Protein AF-A0A8H4PDY4-F1 (afdb_monomer)

Structure (mmCIF, N/CA/C/O backbone):
data_AF-A0A8H4PDY4-F1
#
_entry.id   AF-A0A8H4PDY4-F1
#
loop_
_atom_site.group_PDB
_atom_site.id
_atom_site.type_symbol
_atom_site.label_atom_id
_atom_site.label_alt_id
_atom_site.label_comp_id
_atom_site.label_asym_id
_atom_site.label_entity_id
_atom_site.label_seq_id
_atom_site.pdbx_PDB_ins_code
_atom_site.Cartn_x
_atom_site.Cartn_y
_atom_site.Cartn_z
_atom_site.occupancy
_atom_site.B_iso_or_equiv
_atom_site.auth_seq_id
_atom_site.auth_comp_id
_atom_site.auth_asym_id
_atom_site.auth_atom_id
_atom_site.pdbx_PDB_model_num
ATOM 1 N N . MET A 1 1 ? -25.194 -2.351 -29.163 1.00 36.03 1 MET A N 1
ATOM 2 C CA . MET A 1 1 ? -25.425 -1.606 -27.909 1.00 36.03 1 MET A CA 1
ATOM 3 C C . MET A 1 1 ? -24.110 -0.935 -27.557 1.00 36.03 1 MET A C 1
ATOM 5 O O . MET A 1 1 ? -23.109 -1.624 -27.700 1.00 36.03 1 MET A O 1
ATOM 9 N N . PRO A 1 2 ? -24.053 0.365 -27.232 1.00 32.69 2 PRO A N 1
ATOM 10 C CA . PRO A 1 2 ? -22.796 0.975 -26.825 1.00 32.69 2 PRO A CA 1
ATOM 11 C C . PRO A 1 2 ? -22.553 0.692 -25.337 1.00 32.69 2 PRO A C 1
ATOM 13 O O . PRO A 1 2 ? -23.446 0.902 -24.518 1.00 32.69 2 PRO A O 1
ATOM 16 N N . GLU A 1 3 ? -21.370 0.170 -25.021 1.00 33.41 3 GLU A N 1
ATOM 17 C CA . GLU A 1 3 ? -20.866 -0.012 -23.659 1.00 33.41 3 GLU A CA 1
ATOM 18 C C . GLU A 1 3 ? -20.494 1.356 -23.083 1.00 33.41 3 GLU A C 1
ATOM 20 O O . GLU A 1 3 ? -19.709 2.105 -23.667 1.00 33.41 3 GLU A O 1
ATOM 25 N N . THR A 1 4 ? -21.104 1.714 -21.958 1.00 33.03 4 THR A N 1
ATOM 26 C CA . THR A 1 4 ? -20.792 2.949 -21.241 1.00 33.03 4 THR A CA 1
ATOM 27 C C . THR A 1 4 ? -19.514 2.723 -20.436 1.00 33.03 4 THR A C 1
ATOM 29 O O . THR A 1 4 ? -19.532 2.077 -19.392 1.00 33.03 4 THR A O 1
ATOM 32 N N . GLU A 1 5 ? -18.392 3.225 -20.942 1.00 28.91 5 GLU A N 1
ATOM 33 C CA . GLU A 1 5 ? -17.096 3.203 -20.264 1.00 28.91 5 GLU A CA 1
ATOM 34 C C . GLU A 1 5 ? -17.115 4.241 -19.124 1.00 28.91 5 GLU A C 1
ATOM 36 O O . GLU A 1 5 ? -17.124 5.454 -19.355 1.00 28.91 5 GLU A O 1
ATOM 41 N N . TYR A 1 6 ? -17.192 3.783 -17.871 1.00 30.61 6 TYR A N 1
ATOM 42 C CA . TYR A 1 6 ? -17.142 4.663 -16.701 1.00 30.61 6 TYR A CA 1
ATOM 43 C C . TYR A 1 6 ? -15.701 5.131 -16.478 1.00 30.61 6 TYR A C 1
ATOM 45 O O . TYR A 1 6 ? -14.884 4.466 -15.850 1.00 30.61 6 TYR A O 1
ATOM 53 N N . ARG A 1 7 ? -15.385 6.304 -17.023 1.00 31.92 7 ARG A N 1
ATOM 54 C CA . ARG A 1 7 ? -14.110 6.993 -16.828 1.00 31.92 7 ARG A CA 1
ATOM 55 C C . ARG A 1 7 ? -14.104 7.674 -15.459 1.00 31.92 7 ARG A C 1
ATOM 57 O O . ARG A 1 7 ? -14.774 8.688 -15.278 1.00 31.92 7 ARG A O 1
ATOM 64 N N . ILE A 1 8 ? -13.335 7.151 -14.506 1.00 37.66 8 ILE A N 1
ATOM 65 C CA . ILE A 1 8 ? -13.079 7.852 -13.242 1.00 37.66 8 ILE A CA 1
ATOM 66 C C . ILE A 1 8 ? -12.095 8.988 -13.537 1.00 37.66 8 ILE A C 1
ATOM 68 O O . ILE A 1 8 ? -10.914 8.765 -13.795 1.00 37.66 8 ILE A O 1
ATOM 72 N N . ILE A 1 9 ? -12.605 10.217 -13.554 1.00 32.59 9 ILE A N 1
ATOM 73 C CA . ILE A 1 9 ? -11.800 11.434 -13.612 1.00 32.59 9 ILE A CA 1
ATOM 74 C C . ILE A 1 9 ? -11.631 11.910 -12.169 1.00 32.59 9 ILE A C 1
ATOM 76 O O . ILE A 1 9 ? -12.592 12.357 -11.549 1.00 32.59 9 ILE A O 1
ATOM 80 N N . PHE A 1 10 ? -10.414 11.826 -11.634 1.00 37.16 10 PHE A N 1
ATOM 81 C CA . PHE A 1 10 ? -10.055 12.516 -10.395 1.00 37.16 10 PHE A CA 1
ATOM 82 C C . PHE A 1 10 ? -9.798 13.995 -10.708 1.00 37.16 10 PHE A C 1
ATOM 84 O O . PHE A 1 10 ? -8.659 14.451 -10.764 1.00 37.16 10 PHE A O 1
ATOM 91 N N . GLU A 1 11 ? -10.870 14.740 -10.966 1.00 26.64 11 GLU A N 1
ATOM 92 C CA . GLU A 1 11 ? -10.843 16.201 -10.992 1.00 26.64 11 GLU A CA 1
ATOM 93 C C . GLU A 1 11 ? -11.319 16.713 -9.632 1.00 26.64 11 GLU A C 1
ATOM 95 O O . GLU A 1 11 ? -12.433 16.432 -9.191 1.00 26.64 11 GLU A O 1
ATOM 100 N N . TYR A 1 12 ? -10.443 17.445 -8.942 1.00 33.62 12 TYR A N 1
ATOM 101 C CA . TYR A 1 12 ? -10.798 18.117 -7.698 1.00 33.62 12 TYR A CA 1
ATOM 102 C C . TYR A 1 12 ? -11.763 19.277 -7.978 1.00 33.62 12 TYR A C 1
ATOM 104 O O . TYR A 1 12 ? -11.526 20.046 -8.915 1.00 33.62 12 TYR A O 1
ATOM 112 N N . PRO A 1 13 ? -12.773 19.514 -7.120 1.00 30.06 13 PRO A N 1
ATOM 113 C CA . PRO A 1 13 ? -13.374 20.833 -7.037 1.00 30.06 13 PRO A CA 1
ATOM 114 C C . PRO A 1 13 ? -12.286 21.818 -6.598 1.00 30.06 13 PRO A C 1
ATOM 116 O O . PRO A 1 13 ? -11.613 21.609 -5.587 1.00 30.06 13 PRO A O 1
ATOM 119 N N . HIS A 1 14 ? -12.088 22.886 -7.371 1.00 31.03 14 HIS A N 1
ATOM 120 C CA . HIS A 1 14 ? -11.229 23.989 -6.964 1.00 31.03 14 HIS A CA 1
ATOM 121 C C . HIS A 1 14 ? -11.696 24.476 -5.590 1.00 31.03 14 HIS A C 1
ATOM 123 O O . HIS A 1 14 ? -12.814 24.976 -5.459 1.00 31.03 14 HIS A O 1
ATOM 129 N N . LEU A 1 15 ? -10.856 24.306 -4.565 1.00 36.16 15 LEU A N 1
ATOM 130 C CA . LEU A 1 15 ? -11.078 24.911 -3.259 1.00 36.16 15 LEU A CA 1
ATOM 131 C C . LEU A 1 15 ? -11.064 26.426 -3.468 1.00 36.16 15 LEU A C 1
ATOM 133 O O . LEU A 1 15 ? -10.013 27.053 -3.601 1.00 36.16 15 LEU A O 1
ATOM 137 N N . GLY A 1 16 ? -12.256 27.007 -3.587 1.00 29.97 16 GLY A N 1
ATOM 138 C CA . GLY A 1 16 ? -12.428 28.446 -3.576 1.00 29.97 16 GLY A CA 1
ATOM 139 C C . GLY A 1 16 ? -11.833 28.999 -2.286 1.00 29.97 16 GLY A C 1
ATOM 140 O O . GLY A 1 16 ? -11.994 28.414 -1.217 1.00 29.97 16 GLY A O 1
ATOM 141 N N . ARG A 1 17 ? -11.164 30.146 -2.396 1.00 33.84 17 ARG A N 1
ATOM 142 C CA . ARG A 1 17 ? -10.499 30.918 -1.328 1.00 33.84 17 ARG A CA 1
ATOM 143 C C . ARG A 1 17 ? -11.420 31.398 -0.181 1.00 33.84 17 ARG A C 1
ATOM 145 O O . ARG A 1 17 ? -11.089 32.365 0.490 1.00 33.84 17 ARG A O 1
ATOM 152 N N . GLY A 1 18 ? -12.585 30.782 0.020 1.00 34.28 18 GLY A N 1
ATOM 153 C CA . GLY A 1 18 ? -13.658 31.271 0.887 1.00 34.28 18 GLY A CA 1
ATOM 154 C C . GLY A 1 18 ? -14.192 30.277 1.915 1.00 34.28 18 GLY A C 1
ATOM 155 O O . GLY A 1 18 ? -15.228 30.560 2.499 1.00 34.28 18 GLY A O 1
ATOM 156 N N . VAL A 1 19 ? -13.533 29.140 2.162 1.00 33.41 19 VAL A N 1
ATOM 157 C CA . VAL A 1 19 ? -13.896 28.260 3.291 1.00 33.41 19 VAL A CA 1
ATOM 158 C C . VAL A 1 19 ? -12.934 28.515 4.450 1.00 33.41 19 VAL A C 1
ATOM 160 O O . VAL A 1 19 ? -12.172 27.649 4.866 1.00 33.41 19 VAL A O 1
ATOM 163 N N . VAL A 1 20 ? -12.944 29.758 4.932 1.00 31.80 20 VAL A N 1
ATOM 164 C CA . VAL A 1 20 ? -12.546 30.049 6.308 1.00 31.80 20 VAL A CA 1
ATOM 165 C C . VAL A 1 20 ? -13.750 29.673 7.160 1.00 31.80 20 VAL A C 1
ATOM 167 O O . VAL A 1 20 ? -14.869 30.100 6.888 1.00 31.80 20 VAL A O 1
ATOM 170 N N . SER A 1 21 ? -13.514 28.796 8.128 1.00 33.97 21 SER A N 1
ATOM 171 C CA . SER A 1 21 ? -14.487 28.353 9.117 1.00 33.97 21 SER A CA 1
ATOM 172 C C . SER A 1 21 ? -15.124 29.558 9.814 1.00 33.97 21 SER A C 1
ATOM 174 O O . SER A 1 21 ? -14.461 30.220 10.609 1.00 33.97 21 SER A O 1
ATOM 176 N N . ASP A 1 22 ? -16.406 29.822 9.561 1.00 32.72 22 ASP A N 1
ATOM 177 C CA . ASP A 1 22 ? -17.200 30.665 10.452 1.00 32.72 22 ASP A CA 1
ATOM 178 C C . ASP A 1 22 ? -17.314 29.940 11.799 1.00 32.72 22 ASP A C 1
ATOM 180 O O . ASP A 1 22 ? -17.884 28.850 11.903 1.00 32.72 22 ASP A O 1
ATOM 184 N N . SER A 1 23 ? -16.715 30.530 12.832 1.00 34.81 23 SER A N 1
ATOM 185 C CA . SER A 1 23 ? -16.843 30.089 14.219 1.00 34.81 23 SER A CA 1
ATOM 186 C C . SER A 1 23 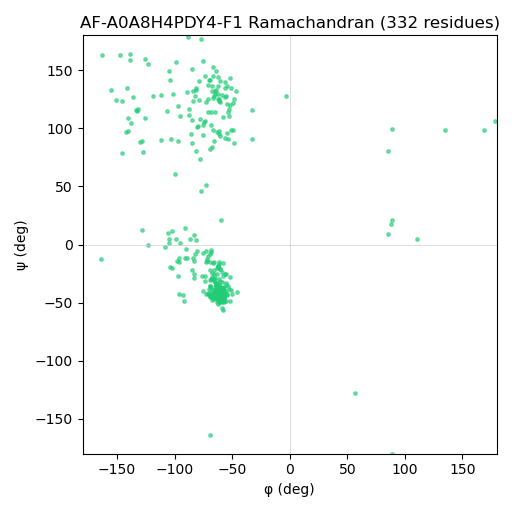? -18.321 29.951 14.618 1.00 34.81 23 SER A C 1
ATOM 188 O O . SER A 1 23 ? -19.151 30.769 14.207 1.00 34.81 23 SER A O 1
ATOM 190 N N . PRO A 1 24 ? -18.687 28.955 15.444 1.00 30.80 24 PRO A N 1
ATOM 191 C CA . PRO A 1 24 ? -20.072 28.762 15.858 1.00 30.80 24 PRO A CA 1
ATOM 192 C C . PRO A 1 24 ? -20.598 29.976 16.654 1.00 30.80 24 PRO A C 1
ATOM 194 O O . PRO A 1 24 ? -19.849 30.588 17.420 1.00 30.80 24 PRO A O 1
ATOM 197 N N . PRO A 1 25 ? -21.884 30.348 16.495 1.00 33.06 25 PRO A N 1
ATOM 198 C CA . PRO A 1 25 ? -22.440 31.560 17.085 1.00 33.06 25 PRO A CA 1
ATOM 199 C C . PRO A 1 25 ? -22.454 31.503 18.617 1.00 33.06 25 PRO A C 1
ATOM 201 O O . PRO A 1 25 ? -22.915 30.537 19.225 1.00 33.06 25 PRO A O 1
ATOM 204 N N . GLY A 1 26 ? -21.966 32.589 19.222 1.00 30.00 26 GLY A N 1
ATOM 205 C CA . GLY A 1 26 ? -21.845 32.772 20.662 1.00 30.00 26 GLY A CA 1
ATOM 206 C C . GLY A 1 26 ? -23.159 32.582 21.416 1.00 30.00 26 GLY A C 1
ATOM 207 O O . GLY A 1 26 ? -24.175 33.225 21.137 1.00 30.00 26 GLY A O 1
ATOM 208 N N . VAL A 1 27 ? -23.102 31.728 22.436 1.00 31.08 27 VAL A N 1
ATOM 209 C CA . VAL A 1 27 ? -24.124 31.621 23.474 1.00 31.08 27 VAL A CA 1
ATOM 210 C C . VAL A 1 27 ? -24.084 32.906 24.298 1.00 31.08 27 VAL A C 1
ATOM 212 O O . VAL A 1 27 ? -23.200 33.116 25.126 1.00 31.08 27 VAL A O 1
ATOM 215 N N . LYS A 1 28 ? -25.049 33.794 24.050 1.00 31.97 28 LYS A N 1
ATOM 216 C CA . LYS A 1 28 ? -25.361 34.911 24.943 1.00 31.97 28 LYS A CA 1
ATOM 217 C C . LYS A 1 28 ? -25.959 34.351 26.232 1.00 31.97 28 LYS A C 1
ATOM 219 O O . LYS A 1 28 ? -27.064 33.812 26.215 1.00 31.97 28 LYS A O 1
ATOM 224 N N . ALA A 1 29 ? -25.247 34.516 27.341 1.00 32.53 29 ALA A N 1
ATOM 225 C CA . ALA A 1 29 ? -25.829 34.420 28.672 1.00 32.53 29 ALA A CA 1
ATOM 226 C C . ALA A 1 29 ? -26.796 35.606 28.891 1.00 32.53 29 ALA A C 1
ATOM 228 O O . ALA A 1 29 ? -26.418 36.745 28.599 1.00 32.53 29 ALA A O 1
ATOM 229 N N . PRO A 1 30 ? -28.025 35.388 29.389 1.00 32.97 30 PRO A N 1
ATOM 230 C CA . PRO A 1 30 ? -28.861 36.465 29.888 1.00 32.97 30 PRO A CA 1
ATOM 231 C C . PRO A 1 30 ? -28.482 36.770 31.339 1.00 32.97 30 PRO A C 1
ATOM 233 O O . PRO A 1 30 ? -28.515 35.892 32.200 1.00 32.97 30 PRO A O 1
ATOM 236 N N . GLY A 1 31 ? -28.119 38.024 31.593 1.00 29.95 31 GLY A N 1
ATOM 237 C CA . GLY A 1 31 ? -28.091 38.576 32.939 1.00 29.95 31 GLY A CA 1
ATOM 238 C C . GLY A 1 31 ? -29.496 38.960 33.402 1.00 29.95 31 GLY A C 1
ATOM 239 O O . GLY A 1 31 ? -30.267 39.509 32.623 1.00 29.95 31 GLY A O 1
ATOM 240 N N . ASP A 1 32 ? -29.778 38.689 34.673 1.00 31.70 32 ASP A N 1
ATOM 241 C CA . ASP A 1 32 ? -30.632 39.482 35.561 1.00 31.70 32 ASP A CA 1
ATOM 242 C C . ASP A 1 32 ? -30.182 39.184 37.010 1.00 31.70 32 ASP A C 1
ATOM 244 O O . ASP A 1 32 ? -29.896 38.035 37.341 1.00 31.70 32 ASP A O 1
ATOM 248 N N . GLY A 1 33 ? -29.996 40.236 37.824 1.00 29.06 33 GLY A N 1
ATOM 249 C CA . GLY A 1 33 ? -29.281 40.243 39.124 1.00 29.06 33 GLY A CA 1
ATOM 250 C C . GLY A 1 33 ? -29.959 39.490 40.297 1.00 29.06 33 GLY A C 1
ATOM 251 O O . GLY A 1 33 ? -30.870 38.705 40.046 1.00 29.06 33 GLY A O 1
ATOM 252 N N . PRO A 1 34 ? -29.573 39.704 41.588 1.00 38.09 34 PRO A N 1
ATOM 253 C CA . PRO A 1 34 ? -29.280 41.018 42.182 1.00 38.09 34 PRO A CA 1
ATOM 254 C C . PRO A 1 34 ? -28.051 41.134 43.129 1.00 38.09 34 PRO A C 1
ATOM 256 O O . PRO A 1 34 ? -27.570 40.182 43.732 1.00 38.09 34 PRO A O 1
ATOM 259 N N . THR A 1 35 ? -27.614 42.392 43.252 1.00 35.53 35 THR A N 1
ATOM 260 C CA . THR A 1 35 ? -26.877 43.105 44.322 1.00 35.53 35 THR A CA 1
ATOM 261 C C . THR A 1 35 ? -26.539 42.395 45.642 1.00 35.53 35 THR A C 1
ATOM 263 O O . THR A 1 35 ? -27.453 42.072 46.393 1.00 35.53 35 THR A O 1
ATOM 266 N N . PHE A 1 36 ? -25.254 42.428 46.026 1.00 33.75 36 PHE A N 1
ATOM 267 C CA . PHE A 1 36 ? -24.794 42.747 47.390 1.00 33.75 36 PHE A CA 1
ATOM 268 C C . PHE A 1 36 ? -23.512 43.600 47.316 1.00 33.75 36 PHE A C 1
ATOM 270 O O . PHE A 1 36 ? -22.655 43.359 46.470 1.00 33.75 36 PHE A O 1
ATOM 277 N N . GLY A 1 37 ? -23.466 44.670 48.119 1.00 32.31 37 GLY A N 1
ATOM 278 C CA . GLY A 1 37 ? -22.465 45.743 48.060 1.00 32.31 37 GLY A CA 1
ATOM 279 C C . GLY A 1 37 ? -21.100 45.391 48.668 1.00 32.31 37 GLY A C 1
ATOM 280 O O . GLY A 1 37 ? -20.934 44.301 49.210 1.00 32.31 37 GLY A O 1
ATOM 281 N N . PRO A 1 38 ? -20.119 46.308 48.579 1.00 34.41 38 PRO A N 1
ATOM 282 C CA . PRO A 1 38 ? -18.796 46.104 49.148 1.00 34.41 38 PRO A CA 1
ATOM 283 C C . PRO A 1 38 ? -18.799 46.477 50.636 1.00 34.41 38 PRO A C 1
ATOM 285 O O . PRO A 1 38 ? -19.265 47.561 50.988 1.00 34.41 38 PRO A O 1
ATOM 288 N N . ASP A 1 39 ? -18.246 45.608 51.482 1.00 33.22 39 ASP A N 1
ATOM 289 C CA . ASP A 1 39 ? -17.779 45.989 52.817 1.00 33.22 39 ASP A CA 1
ATOM 290 C C . ASP A 1 39 ? -16.264 45.716 52.902 1.00 33.22 39 ASP A C 1
ATOM 292 O O . ASP A 1 39 ? -15.831 44.626 52.505 1.00 33.22 39 ASP A O 1
ATOM 296 N N . PRO A 1 40 ? -15.444 46.700 53.312 1.00 46.72 40 PRO A N 1
ATOM 297 C CA . PRO A 1 40 ? -13.992 46.635 53.302 1.00 46.72 40 PRO A CA 1
ATOM 298 C C . PRO A 1 40 ? -13.459 46.336 54.704 1.00 46.72 40 PRO A C 1
ATOM 300 O O . PRO A 1 40 ? -13.796 47.060 55.624 1.00 46.72 40 PRO A O 1
ATOM 303 N N . GLU A 1 41 ? -12.579 45.349 54.874 1.00 35.06 41 GLU A N 1
ATOM 304 C CA . GLU A 1 41 ? -11.593 45.316 55.972 1.00 35.06 41 GLU A CA 1
ATOM 305 C C . GLU A 1 41 ? -10.762 44.027 55.908 1.00 35.06 41 GLU A C 1
ATOM 307 O O . GLU A 1 41 ? -11.262 42.949 56.215 1.00 35.06 41 GLU A O 1
ATOM 312 N N . ALA A 1 42 ? -9.497 44.152 55.488 1.00 34.25 42 ALA A N 1
ATOM 313 C CA . ALA A 1 42 ? -8.324 43.450 56.033 1.00 34.25 42 ALA A CA 1
ATOM 314 C C . ALA A 1 42 ? -7.108 43.657 55.105 1.00 34.25 42 ALA A C 1
ATOM 316 O O . ALA A 1 42 ? -6.942 42.981 54.094 1.00 34.25 42 ALA A O 1
ATOM 317 N N . GLN A 1 43 ? -6.245 44.606 55.464 1.00 33.69 43 GLN A N 1
ATOM 318 C CA . GLN A 1 43 ? -4.804 44.543 55.174 1.00 33.69 43 GLN A CA 1
ATOM 319 C C . GLN A 1 43 ? -4.110 43.794 56.335 1.00 33.69 43 GLN A C 1
ATOM 321 O O . GLN A 1 43 ? -4.733 43.642 57.388 1.00 33.69 43 GLN A O 1
ATOM 326 N N . PRO A 1 44 ? -2.786 43.563 56.308 1.00 46.72 44 PRO A N 1
ATOM 327 C CA . PRO A 1 44 ? -1.934 42.979 55.268 1.00 46.72 44 PRO A CA 1
ATOM 328 C C . PRO A 1 44 ? -1.131 41.787 55.846 1.00 46.72 44 PRO A C 1
ATOM 330 O O . PRO A 1 44 ? -0.898 41.725 57.050 1.00 46.72 44 PRO A O 1
ATOM 333 N N . TYR A 1 45 ? -0.622 40.887 55.006 1.00 39.50 45 TYR A N 1
ATOM 334 C CA . TYR A 1 45 ? 0.557 40.094 55.370 1.00 39.50 45 TYR A CA 1
ATOM 335 C C . TYR A 1 45 ? 1.489 40.018 54.167 1.00 39.50 45 TYR A C 1
ATOM 337 O O . TYR A 1 45 ? 1.212 39.321 53.195 1.00 39.50 45 TYR A O 1
ATOM 345 N N . ASP A 1 46 ? 2.567 40.793 54.264 1.00 39.78 46 ASP A N 1
ATOM 346 C CA . ASP A 1 46 ? 3.835 40.494 53.617 1.00 39.78 46 ASP A CA 1
ATOM 347 C C . ASP A 1 46 ? 4.395 39.231 54.287 1.00 39.78 46 ASP A C 1
ATOM 349 O O . ASP A 1 46 ? 4.535 39.207 55.512 1.00 39.78 46 ASP A O 1
ATOM 353 N N . ASP A 1 47 ? 4.725 38.202 53.510 1.00 39.50 47 ASP A N 1
ATOM 354 C CA . ASP A 1 47 ? 5.913 37.411 53.814 1.00 39.50 47 ASP A CA 1
ATOM 355 C C . ASP A 1 47 ? 6.494 36.813 52.533 1.00 39.50 47 ASP A C 1
ATOM 357 O O . ASP A 1 47 ? 5.819 36.130 51.758 1.00 39.50 47 ASP A O 1
ATOM 361 N N . ASP A 1 48 ? 7.767 37.136 52.337 1.00 42.28 48 ASP A N 1
ATOM 362 C CA . ASP A 1 48 ? 8.659 36.612 51.322 1.00 42.28 48 ASP A CA 1
ATOM 363 C C . ASP A 1 48 ? 8.807 35.095 51.506 1.00 42.28 48 ASP A C 1
ATOM 365 O O . ASP A 1 48 ? 9.312 34.595 52.515 1.00 42.28 48 ASP A O 1
ATOM 369 N N . SER A 1 49 ? 8.484 34.336 50.470 1.00 43.22 49 SER A N 1
ATOM 370 C CA . SER A 1 49 ? 9.213 33.104 50.193 1.00 43.22 49 SER A CA 1
ATOM 371 C C . SER A 1 49 ? 9.391 32.989 48.700 1.00 43.22 49 SER A C 1
ATOM 373 O O . SER A 1 49 ? 8.495 32.583 47.965 1.00 43.22 49 SER A O 1
ATOM 375 N N . GLY A 1 50 ? 10.585 33.403 48.280 1.00 46.06 50 GLY A N 1
ATOM 376 C CA . GLY A 1 50 ? 11.123 33.103 46.973 1.00 46.06 50 GLY A CA 1
ATOM 377 C C . GLY A 1 50 ? 11.059 31.603 46.728 1.00 46.06 50 GLY A C 1
ATOM 378 O O . GLY A 1 50 ? 11.662 30.802 47.443 1.00 46.06 50 GLY A O 1
ATOM 379 N N . THR A 1 51 ? 10.333 31.258 45.682 1.00 38.06 51 THR A N 1
ATOM 380 C CA . THR A 1 51 ? 10.440 29.979 45.007 1.00 38.06 51 THR A CA 1
ATOM 381 C C . THR A 1 51 ? 10.489 30.335 43.534 1.00 38.06 51 THR A C 1
ATOM 383 O O . THR A 1 51 ? 9.562 30.968 43.038 1.00 38.06 51 THR A O 1
ATOM 386 N N . ASP A 1 52 ? 11.625 30.032 42.901 1.00 44.69 52 ASP A N 1
ATOM 387 C CA . ASP A 1 52 ? 11.826 30.074 41.453 1.00 44.69 52 ASP A CA 1
ATOM 388 C C . ASP A 1 52 ? 10.679 2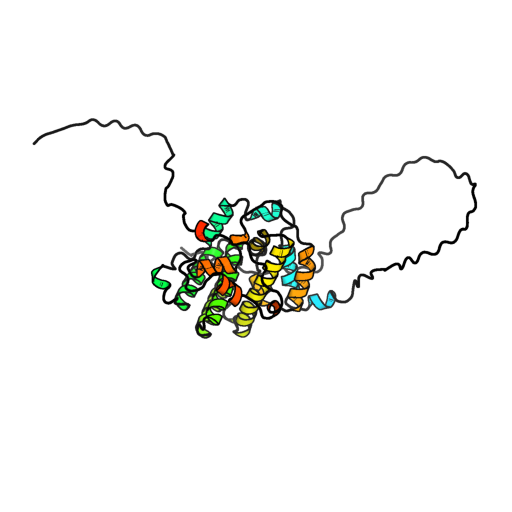9.320 40.773 1.00 44.69 52 ASP A C 1
ATOM 390 O O . ASP A 1 52 ? 10.686 28.090 40.694 1.00 44.69 52 ASP A O 1
ATOM 394 N N . GLU A 1 53 ? 9.687 30.057 40.294 1.00 39.78 53 GLU A N 1
ATOM 395 C CA . GLU A 1 53 ? 8.832 29.612 39.209 1.00 39.78 53 GLU A CA 1
ATOM 396 C C . GLU A 1 53 ? 9.428 30.247 37.954 1.00 39.78 53 GLU A C 1
ATOM 398 O O . GLU A 1 53 ? 9.129 31.384 37.595 1.00 39.78 53 GLU A O 1
ATOM 403 N N . GLU A 1 54 ? 10.367 29.532 37.325 1.00 37.84 54 GLU A N 1
ATOM 404 C CA . GLU A 1 54 ? 10.631 29.763 35.912 1.00 37.84 54 GLU A CA 1
ATOM 405 C C . GLU A 1 54 ? 9.342 29.402 35.170 1.00 37.84 54 GLU A C 1
ATOM 407 O O . GLU A 1 54 ? 9.053 28.231 34.906 1.00 37.84 54 GLU A O 1
ATOM 412 N N . ASP A 1 55 ? 8.547 30.433 34.891 1.00 37.06 55 ASP A N 1
ATOM 413 C CA . ASP A 1 55 ? 7.552 30.445 33.832 1.00 37.06 55 ASP A CA 1
ATOM 414 C C . ASP A 1 55 ? 8.268 30.056 32.533 1.00 37.06 55 ASP A C 1
ATOM 416 O O . ASP A 1 55 ? 8.811 30.889 31.805 1.00 37.06 55 ASP A O 1
ATOM 420 N N . TYR A 1 56 ? 8.288 28.759 32.230 1.00 37.06 56 TYR A N 1
ATOM 421 C CA . TYR A 1 56 ? 8.459 28.309 30.860 1.00 37.06 56 TYR A CA 1
ATOM 422 C C . TYR A 1 56 ? 7.180 28.698 30.121 1.00 37.06 56 TYR A C 1
ATOM 424 O O . TYR A 1 56 ? 6.269 27.886 29.942 1.00 37.06 56 TYR A O 1
ATOM 432 N N . GLU A 1 57 ? 7.114 29.957 29.688 1.00 36.28 57 GLU A N 1
ATOM 433 C CA . GLU A 1 57 ? 6.373 30.307 28.488 1.00 36.28 57 GLU A CA 1
ATOM 434 C C . GLU A 1 57 ? 6.930 29.405 27.383 1.00 36.28 57 GLU A C 1
ATOM 436 O O . GLU A 1 57 ? 7.990 29.643 26.805 1.00 36.28 57 GLU A O 1
ATOM 441 N N . ILE A 1 58 ? 6.248 28.284 27.139 1.00 38.22 58 ILE A N 1
ATOM 442 C CA . ILE A 1 58 ? 6.381 27.570 25.880 1.00 38.22 58 ILE A CA 1
ATOM 443 C C . ILE A 1 58 ? 5.796 28.541 24.862 1.00 38.22 58 ILE A C 1
ATOM 445 O O . ILE A 1 58 ? 4.589 28.537 24.610 1.00 38.22 58 ILE A O 1
ATOM 449 N N . GLU A 1 59 ? 6.653 29.404 24.320 1.00 34.69 59 GLU A N 1
ATOM 450 C CA . GLU A 1 59 ? 6.431 30.028 23.029 1.00 34.69 59 GLU A CA 1
ATOM 451 C C . GLU A 1 59 ? 6.239 28.868 22.047 1.00 34.69 59 GLU A C 1
ATOM 453 O O . GLU A 1 59 ? 7.174 28.245 21.544 1.00 34.69 59 GLU A O 1
ATOM 458 N N . LEU A 1 60 ? 4.978 28.480 21.860 1.00 42.28 60 LEU A N 1
ATOM 459 C CA . LEU A 1 60 ? 4.555 27.801 20.657 1.00 42.28 60 LEU A CA 1
ATOM 460 C C . LEU A 1 60 ? 4.843 28.805 19.550 1.00 42.28 60 LEU A C 1
ATOM 462 O O . LEU A 1 60 ? 4.020 29.693 19.323 1.00 42.28 60 LEU A O 1
ATOM 466 N N . ASP A 1 61 ? 6.017 28.665 18.927 1.00 37.81 61 ASP A N 1
ATOM 467 C CA . ASP A 1 61 ? 6.355 29.220 17.618 1.00 37.81 61 ASP A CA 1
ATOM 468 C C . ASP A 1 61 ? 5.202 28.872 16.672 1.00 37.81 61 ASP A C 1
ATOM 470 O O . ASP A 1 61 ? 5.129 27.806 16.053 1.00 37.81 61 ASP A O 1
ATOM 474 N N . SER A 1 62 ? 4.225 29.761 16.673 1.00 50.09 62 SER A N 1
ATOM 475 C CA . SER A 1 62 ? 3.067 29.782 15.819 1.00 50.09 62 SER A CA 1
ATOM 476 C C . SER A 1 62 ? 3.278 30.992 14.935 1.00 50.09 62 SER A C 1
ATOM 478 O O . SER A 1 62 ? 3.560 32.086 15.418 1.00 50.09 62 SER A O 1
ATOM 480 N N . ASP A 1 63 ? 3.152 30.729 13.640 1.00 47.75 63 ASP A N 1
ATOM 481 C CA . ASP A 1 63 ? 3.063 31.707 12.564 1.00 47.75 63 ASP A CA 1
ATOM 482 C C . ASP A 1 63 ? 4.404 32.229 12.017 1.00 47.75 63 ASP A C 1
ATOM 484 O O . ASP A 1 63 ? 4.823 33.339 12.314 1.00 47.75 63 ASP A O 1
ATOM 488 N N . ASP A 1 64 ? 5.027 31.427 11.135 1.00 43.59 64 ASP A N 1
ATOM 489 C CA . ASP A 1 64 ? 5.659 31.958 9.903 1.00 43.59 64 ASP A CA 1
ATOM 490 C C . ASP A 1 64 ? 5.987 30.886 8.823 1.00 43.59 64 ASP A C 1
ATOM 492 O O . ASP A 1 64 ? 6.209 31.234 7.663 1.00 43.59 64 ASP A O 1
ATOM 496 N N . ASP A 1 65 ? 5.928 29.577 9.124 1.00 49.00 65 ASP A N 1
ATOM 497 C CA . ASP A 1 65 ? 6.263 28.514 8.143 1.00 49.00 65 ASP A CA 1
ATOM 498 C C . ASP A 1 65 ? 5.065 27.895 7.384 1.00 49.00 65 ASP A C 1
ATOM 500 O O . ASP A 1 65 ? 5.256 27.214 6.371 1.00 49.00 65 ASP A O 1
ATOM 504 N N . GLU A 1 66 ? 3.814 28.089 7.825 1.00 50.28 66 GLU A N 1
ATOM 505 C CA . GLU A 1 66 ? 2.661 27.447 7.159 1.00 50.28 66 GLU A CA 1
ATOM 506 C C . GLU A 1 66 ? 2.393 28.009 5.751 1.00 50.28 66 GLU A C 1
ATOM 508 O O . GLU A 1 66 ? 1.953 27.270 4.863 1.00 50.28 66 GLU A O 1
ATOM 513 N N . ASP A 1 67 ? 2.723 29.281 5.504 1.00 48.84 67 ASP A N 1
ATOM 514 C CA . ASP A 1 67 ? 2.436 29.951 4.230 1.00 48.84 67 ASP A CA 1
ATOM 515 C C . ASP A 1 67 ? 3.365 29.473 3.088 1.00 48.84 67 ASP A C 1
ATOM 517 O O . ASP A 1 67 ? 2.946 29.423 1.925 1.00 48.84 67 ASP A O 1
ATOM 521 N N . ASP A 1 68 ? 4.588 29.010 3.396 1.00 57.50 68 ASP A N 1
ATOM 522 C CA . ASP A 1 68 ? 5.520 28.440 2.402 1.00 57.50 68 ASP A CA 1
ATOM 523 C C . ASP A 1 68 ? 5.242 26.950 2.117 1.00 57.50 68 ASP A C 1
ATOM 525 O O . ASP A 1 68 ? 5.404 26.472 0.988 1.00 57.50 68 ASP A O 1
ATOM 529 N N . LEU A 1 69 ? 4.695 26.210 3.092 1.00 56.84 69 LEU A N 1
ATOM 530 C CA . LEU A 1 69 ? 4.309 24.804 2.915 1.00 56.84 69 LEU A CA 1
ATOM 531 C C . LEU A 1 69 ? 3.178 24.623 1.893 1.00 56.84 69 LEU A C 1
ATOM 533 O O . LEU A 1 69 ? 3.143 23.613 1.186 1.00 56.84 69 LEU A O 1
ATOM 537 N N . THR A 1 70 ? 2.296 25.617 1.729 1.00 58.66 70 THR A N 1
ATOM 538 C CA . THR A 1 70 ? 1.224 25.588 0.715 1.00 58.66 70 THR A CA 1
ATOM 539 C C . THR A 1 70 ? 1.737 25.528 -0.729 1.00 58.66 70 THR A C 1
ATOM 541 O O . THR A 1 70 ? 0.995 25.122 -1.627 1.00 58.66 70 THR A O 1
ATOM 544 N N . ARG A 1 71 ? 3.006 25.890 -0.969 1.00 62.41 71 ARG A N 1
ATOM 545 C CA . ARG A 1 71 ? 3.636 25.884 -2.299 1.00 62.41 71 ARG A CA 1
ATOM 546 C C . ARG A 1 71 ? 4.300 24.558 -2.653 1.00 62.41 71 ARG A C 1
ATOM 548 O O . ARG A 1 71 ? 4.665 24.356 -3.814 1.00 62.41 71 ARG A O 1
ATOM 555 N N . VAL A 1 72 ? 4.460 23.650 -1.690 1.00 75.19 72 VAL A N 1
ATOM 556 C CA . VAL A 1 72 ? 5.166 22.387 -1.912 1.00 75.19 72 VAL A CA 1
ATOM 557 C C . VAL A 1 72 ? 4.183 21.307 -2.389 1.00 75.19 72 VAL A C 1
ATOM 559 O O . VAL A 1 72 ? 3.150 21.106 -1.749 1.00 75.19 72 VAL A O 1
ATOM 562 N N . PRO A 1 73 ? 4.479 20.555 -3.475 1.00 80.88 73 PRO A N 1
ATOM 563 C CA . PRO A 1 73 ? 3.509 19.646 -4.099 1.00 80.88 73 PRO A CA 1
ATOM 564 C C . PRO A 1 73 ? 2.904 18.579 -3.179 1.00 80.88 73 PRO A C 1
ATOM 566 O O . PRO A 1 73 ? 1.815 18.094 -3.455 1.00 80.88 73 PRO A O 1
ATOM 569 N N . TRP A 1 74 ? 3.591 18.190 -2.101 1.00 86.19 74 TRP A N 1
ATOM 570 C CA . TRP A 1 74 ? 3.135 17.134 -1.193 1.00 86.19 74 TRP A CA 1
ATOM 571 C C . TRP A 1 74 ? 2.142 17.613 -0.128 1.00 86.19 74 TRP A C 1
ATOM 573 O O . TRP A 1 74 ? 1.348 16.808 0.357 1.00 86.19 74 TRP A O 1
ATOM 583 N N . HIS A 1 75 ? 2.159 18.898 0.240 1.00 88.00 75 HIS A N 1
ATOM 584 C CA . HIS A 1 75 ? 1.430 19.406 1.407 1.00 88.00 75 HIS A CA 1
ATOM 585 C C . HIS A 1 75 ? -0.098 19.259 1.292 1.00 88.00 75 HIS A C 1
ATOM 587 O O . HIS A 1 75 ? -0.704 18.711 2.218 1.00 88.00 75 HIS A O 1
ATOM 593 N N . PRO A 1 76 ? -0.745 19.603 0.155 1.00 87.81 76 P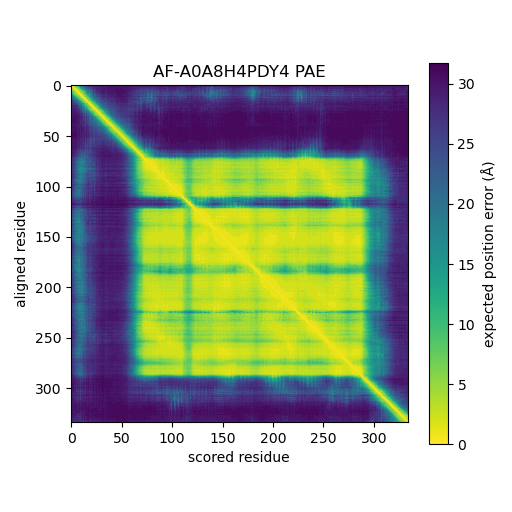RO A N 1
ATOM 594 C CA . PRO A 1 76 ? -2.183 19.376 -0.008 1.00 87.81 76 PRO A CA 1
ATOM 595 C C . PRO A 1 76 ? -2.568 17.895 0.093 1.00 87.81 76 PRO A C 1
ATOM 597 O O . PRO A 1 76 ? -3.604 17.557 0.665 1.00 87.81 76 PRO A O 1
ATOM 600 N N . HIS A 1 77 ? -1.720 16.998 -0.421 1.00 87.12 77 HIS A N 1
ATOM 601 C CA . HIS A 1 77 ? -1.955 15.557 -0.345 1.00 87.12 77 HIS A CA 1
ATOM 602 C C . HIS A 1 77 ? -1.810 15.032 1.086 1.00 87.12 77 HIS A C 1
ATOM 604 O O . HIS A 1 77 ? -2.597 14.183 1.500 1.00 87.12 77 HIS A O 1
ATOM 610 N N . ALA A 1 78 ? -0.850 15.552 1.855 1.00 88.94 78 ALA A N 1
ATOM 611 C CA . ALA A 1 78 ? -0.661 15.174 3.253 1.00 88.94 78 ALA A CA 1
ATOM 612 C C . ALA A 1 78 ? -1.837 15.633 4.125 1.00 88.94 78 ALA A C 1
ATOM 614 O O . ALA A 1 78 ? -2.367 14.838 4.899 1.00 88.94 78 ALA A O 1
ATOM 615 N N . LEU A 1 79 ? -2.304 16.875 3.953 1.00 89.75 79 LEU A N 1
ATOM 616 C CA . LEU A 1 79 ? -3.505 17.372 4.632 1.00 89.75 79 LEU A CA 1
ATOM 617 C C . LEU A 1 79 ? -4.738 16.532 4.289 1.00 89.75 79 LEU A C 1
ATOM 619 O O . LEU A 1 79 ? -5.494 16.144 5.178 1.00 89.75 79 LEU A O 1
ATOM 623 N N . HIS A 1 80 ? -4.925 16.213 3.007 1.00 88.69 80 HIS A N 1
ATOM 624 C CA . HIS A 1 80 ? -6.052 15.401 2.566 1.00 88.69 80 HIS A CA 1
ATOM 625 C C . HIS A 1 80 ? -6.005 13.970 3.116 1.00 88.69 80 HIS A C 1
ATOM 627 O O . HIS A 1 80 ? -7.043 13.424 3.485 1.00 88.69 80 HIS A O 1
ATOM 633 N N . PHE A 1 81 ? -4.819 13.364 3.198 1.00 90.69 81 PHE A N 1
ATOM 634 C CA . PHE A 1 81 ? -4.630 12.063 3.837 1.00 90.69 81 PHE A CA 1
ATOM 635 C C . PHE A 1 81 ? -4.996 12.115 5.323 1.00 90.69 81 PHE A C 1
ATOM 637 O O . PHE A 1 81 ? -5.821 11.328 5.779 1.00 90.69 81 PHE A O 1
ATOM 644 N N . LEU A 1 82 ? -4.448 13.084 6.065 1.00 91.50 82 LEU A N 1
ATOM 645 C CA . LEU A 1 82 ? -4.707 13.243 7.498 1.00 91.50 82 LEU A CA 1
ATOM 646 C C . LEU A 1 82 ? -6.192 13.485 7.798 1.00 91.50 82 LEU A C 1
ATOM 648 O O . LEU A 1 82 ? -6.721 12.924 8.753 1.00 91.50 82 LEU A O 1
ATOM 652 N N . ALA A 1 83 ? -6.881 14.264 6.960 1.00 91.06 83 ALA A N 1
ATOM 653 C CA . ALA A 1 83 ? -8.312 14.532 7.100 1.00 91.06 83 ALA A CA 1
ATOM 654 C C . ALA A 1 83 ? -9.197 13.287 6.897 1.00 91.06 83 ALA A C 1
ATOM 656 O O . ALA A 1 83 ? -10.336 13.263 7.363 1.00 91.06 83 ALA A O 1
ATOM 657 N N . GLN A 1 84 ? -8.696 12.261 6.203 1.00 92.06 84 GLN A N 1
ATOM 658 C CA . GLN A 1 84 ? -9.414 11.005 5.968 1.00 92.06 84 GLN A CA 1
ATOM 659 C C . GLN A 1 84 ? -9.144 9.941 7.036 1.00 92.06 84 GLN A C 1
ATOM 661 O O . GLN A 1 84 ? -9.863 8.941 7.088 1.00 92.06 84 GLN A O 1
ATOM 666 N N . VAL A 1 85 ? -8.144 10.140 7.902 1.00 92.75 85 VAL A N 1
ATOM 667 C CA . VAL A 1 85 ? -7.897 9.236 9.031 1.00 92.75 85 VAL A CA 1
ATOM 668 C C . VAL A 1 85 ? -9.124 9.265 9.956 1.00 92.75 85 VAL A C 1
ATOM 670 O O . VAL A 1 85 ? -9.531 10.353 10.379 1.00 92.75 85 VAL A O 1
ATOM 673 N N . PRO A 1 86 ? -9.745 8.114 10.283 1.00 94.50 86 PRO A N 1
ATOM 674 C CA . PRO A 1 86 ? -10.972 8.104 11.071 1.00 94.50 86 PRO A CA 1
ATOM 675 C C . PRO A 1 86 ? -10.789 8.686 12.481 1.00 94.50 86 PRO A C 1
ATOM 677 O O . PRO A 1 86 ? -9.833 8.372 13.185 1.00 94.50 86 PRO A O 1
ATOM 680 N N . GLN A 1 87 ? -11.750 9.511 12.910 1.00 94.94 87 GLN A N 1
ATOM 681 C CA . GLN A 1 87 ? -11.675 10.292 14.158 1.00 94.94 87 GLN A CA 1
ATOM 682 C C . GLN A 1 87 ? -12.548 9.735 15.301 1.00 94.94 87 GLN A C 1
ATOM 684 O O . GLN A 1 87 ? -12.649 10.343 16.361 1.00 94.94 87 GLN A O 1
ATOM 689 N N . ASN A 1 88 ? -13.246 8.617 15.077 1.00 95.31 88 ASN A N 1
ATOM 690 C CA . ASN A 1 88 ? -14.088 7.937 16.071 1.00 95.31 88 ASN A CA 1
ATOM 691 C C . ASN A 1 88 ? -14.406 6.496 15.634 1.00 95.31 88 ASN A C 1
ATOM 693 O O . ASN A 1 88 ? -14.289 6.168 14.450 1.00 95.31 88 ASN A O 1
ATOM 697 N N . ASP A 1 89 ? -14.858 5.650 16.568 1.00 95.25 89 ASP A N 1
ATOM 698 C CA . ASP A 1 89 ? -15.189 4.236 16.309 1.00 95.25 89 ASP A CA 1
ATOM 699 C C . ASP A 1 89 ? -16.234 4.043 15.204 1.00 95.25 89 ASP A C 1
ATOM 701 O O . ASP A 1 89 ? -16.116 3.126 14.390 1.00 95.25 89 ASP A O 1
ATOM 705 N N . ALA A 1 90 ? -17.232 4.928 15.122 1.00 94.81 90 ALA A N 1
ATOM 706 C CA . ALA A 1 90 ? -18.240 4.871 14.066 1.00 94.81 90 ALA A CA 1
ATOM 707 C C . ALA A 1 90 ? -17.625 5.097 12.676 1.00 94.81 90 ALA A C 1
ATOM 709 O O . ALA A 1 90 ? -18.060 4.489 11.705 1.00 94.81 90 ALA A O 1
ATOM 710 N N . SER A 1 91 ? -16.603 5.951 12.571 1.00 94.06 91 SER A N 1
ATOM 711 C CA . SER A 1 91 ? -15.885 6.214 11.319 1.00 94.06 91 SER A CA 1
ATOM 712 C C . SER A 1 91 ? -14.948 5.067 10.945 1.00 94.06 91 SER A C 1
ATOM 714 O O . SER A 1 91 ? -14.915 4.679 9.778 1.00 94.06 91 SER A O 1
ATOM 716 N N . TRP A 1 92 ? -14.258 4.484 11.928 1.00 94.38 92 TRP A N 1
ATOM 717 C CA . TRP A 1 92 ? -13.462 3.266 11.747 1.00 94.38 92 TRP A CA 1
ATOM 718 C C . TRP A 1 92 ? -14.326 2.091 11.275 1.00 94.38 92 TRP A C 1
ATOM 720 O O . TRP A 1 92 ? -13.957 1.357 10.366 1.00 94.38 92 TRP A O 1
ATOM 730 N N . SER A 1 93 ? -15.528 1.951 11.828 1.00 94.56 93 SER A N 1
ATOM 731 C CA . SER A 1 93 ? -16.409 0.814 11.538 1.00 94.56 93 SER A CA 1
ATOM 732 C C . SER A 1 93 ? -17.209 0.946 10.234 1.00 94.56 93 SER A C 1
ATOM 734 O O . SER A 1 93 ? -18.026 0.081 9.936 1.00 94.56 93 SER A O 1
ATOM 736 N N . ARG A 1 94 ? -16.999 2.013 9.441 1.00 91.25 94 ARG A N 1
ATOM 737 C CA . ARG A 1 94 ? -17.711 2.211 8.160 1.00 91.25 94 ARG A CA 1
ATOM 738 C C . ARG A 1 94 ? -17.302 1.214 7.084 1.00 91.25 94 ARG A C 1
ATOM 740 O O . ARG A 1 94 ? -18.134 0.875 6.254 1.00 91.25 94 ARG A O 1
ATOM 747 N N . GLN A 1 95 ? -16.023 0.837 7.058 1.00 88.56 95 GLN A N 1
ATOM 748 C CA . GLN A 1 95 ? -15.478 -0.079 6.050 1.00 88.56 95 GLN A CA 1
ATOM 749 C C . GLN A 1 95 ? -15.450 -1.514 6.570 1.00 88.56 95 GLN A C 1
ATOM 751 O O . GLN A 1 95 ? -15.822 -2.436 5.853 1.00 88.56 95 GLN A O 1
ATOM 756 N N . LEU A 1 96 ? -15.036 -1.693 7.827 1.00 92.81 96 LEU A N 1
ATOM 757 C CA . LEU A 1 96 ? -14.940 -2.991 8.481 1.00 92.81 96 LEU A CA 1
ATOM 758 C C . LEU A 1 96 ? -15.586 -2.903 9.859 1.00 92.81 96 LEU A C 1
ATOM 760 O O . LEU A 1 96 ? -15.108 -2.176 10.732 1.00 92.81 96 LEU A O 1
ATOM 764 N N . SER A 1 97 ? -16.676 -3.642 10.047 1.00 93.94 97 SER A N 1
ATOM 765 C CA . SER A 1 97 ? -17.424 -3.668 11.306 1.00 93.94 97 SER A CA 1
ATOM 766 C C . SER A 1 97 ? -17.163 -4.939 12.118 1.00 93.94 97 SER A C 1
ATOM 768 O O . SER A 1 97 ? -17.392 -4.965 13.326 1.00 93.94 97 SER A O 1
ATOM 770 N N . SER A 1 98 ? -16.653 -5.989 11.469 1.00 95.19 98 SER A N 1
ATOM 771 C CA . SER A 1 98 ? -16.429 -7.301 12.070 1.00 95.19 98 SER A CA 1
ATOM 772 C C . SER A 1 98 ? -15.208 -8.023 11.486 1.00 95.19 98 SER A C 1
ATOM 774 O O . SER A 1 98 ? -14.752 -7.735 10.379 1.00 95.19 98 SER A O 1
ATOM 776 N N . ASN A 1 99 ? -14.716 -9.048 12.194 1.00 94.56 99 ASN A N 1
ATOM 777 C CA . ASN A 1 99 ? -13.706 -9.966 11.647 1.00 94.56 99 ASN A CA 1
ATOM 778 C C . ASN A 1 99 ? -14.250 -10.815 10.477 1.00 94.56 99 ASN A C 1
ATOM 780 O O . ASN A 1 99 ? -13.474 -11.409 9.736 1.00 94.56 99 ASN A O 1
ATOM 784 N N . GLY A 1 100 ? -15.575 -10.899 10.295 1.00 95.00 100 GLY A N 1
ATOM 785 C CA . GLY A 1 100 ? -16.177 -11.484 9.093 1.00 95.00 100 GLY A CA 1
ATOM 786 C C . GLY A 1 100 ? -15.914 -10.620 7.859 1.00 95.00 100 GLY A C 1
ATOM 787 O O . GLY A 1 100 ? -15.422 -11.128 6.852 1.00 95.00 100 GLY A O 1
ATOM 788 N N . ASP A 1 101 ? -16.143 -9.308 7.976 1.00 93.81 101 ASP A N 1
ATOM 789 C CA . ASP A 1 101 ? -15.872 -8.338 6.905 1.00 93.81 101 ASP A CA 1
ATOM 790 C C . ASP A 1 101 ? -14.388 -8.330 6.537 1.00 93.81 101 ASP A C 1
ATOM 792 O O . ASP A 1 101 ? -14.031 -8.330 5.361 1.00 93.81 101 ASP A O 1
ATOM 796 N N . LEU A 1 102 ? -13.521 -8.380 7.552 1.00 93.31 102 LEU A N 1
ATOM 797 C CA . LEU A 1 102 ? -12.075 -8.424 7.371 1.00 93.31 102 LEU A CA 1
ATOM 798 C C . LEU A 1 102 ? -11.638 -9.689 6.625 1.00 93.31 102 LEU A C 1
ATOM 800 O O . LEU A 1 102 ? -10.899 -9.589 5.650 1.00 93.31 102 LEU A O 1
ATOM 804 N N . ARG A 1 103 ? -12.132 -10.869 7.023 1.00 91.12 103 ARG A N 1
ATOM 805 C CA . ARG A 1 103 ? -11.839 -12.131 6.319 1.00 91.12 103 ARG A CA 1
ATOM 806 C C . ARG A 1 103 ? -12.321 -12.097 4.871 1.00 91.12 103 ARG A C 1
ATOM 808 O O . ARG A 1 103 ? -11.585 -12.499 3.973 1.00 91.12 103 ARG A O 1
ATOM 815 N N . SER A 1 104 ? -13.522 -11.567 4.639 1.00 90.94 104 SER A N 1
ATOM 816 C CA . SER A 1 104 ? -14.059 -11.363 3.291 1.00 90.94 104 SER A CA 1
ATOM 817 C C . SER A 1 104 ? -13.171 -10.425 2.467 1.00 90.94 104 SER A C 1
ATOM 819 O O . SER A 1 104 ? -12.843 -10.727 1.320 1.00 90.94 104 SER A O 1
ATOM 821 N N . LEU A 1 105 ? -12.703 -9.317 3.050 1.00 91.88 105 LEU A N 1
ATOM 822 C CA . LEU A 1 105 ? -11.762 -8.406 2.402 1.00 91.88 105 LEU A CA 1
ATOM 823 C C . LEU A 1 105 ? -10.431 -9.092 2.066 1.00 91.88 105 LEU A C 1
ATOM 825 O O . LEU A 1 105 ? -9.994 -8.998 0.922 1.00 91.88 105 LEU A O 1
ATOM 829 N N . CYS A 1 106 ? -9.812 -9.805 3.010 1.00 88.81 106 CYS A N 1
ATOM 830 C CA . CYS A 1 106 ? -8.578 -10.553 2.760 1.00 88.81 106 CYS A CA 1
ATOM 831 C C . CYS A 1 106 ? -8.765 -11.555 1.615 1.00 88.81 106 CYS A C 1
ATOM 833 O O . CYS A 1 106 ? -7.946 -11.593 0.704 1.00 88.81 106 CYS A O 1
ATOM 835 N N . HIS A 1 107 ? -9.879 -12.296 1.591 1.00 85.25 107 HIS A N 1
ATOM 836 C CA . HIS A 1 107 ? -10.198 -13.205 0.490 1.00 85.25 107 HIS A CA 1
ATOM 837 C C . HIS A 1 107 ? -10.325 -12.469 -0.853 1.00 85.25 107 HIS A C 1
ATOM 839 O O . HIS A 1 107 ? -9.768 -12.918 -1.853 1.00 85.25 107 HIS A O 1
ATOM 845 N N . ARG A 1 108 ? -10.990 -11.305 -0.876 1.00 86.50 108 ARG A N 1
ATOM 846 C CA . ARG A 1 108 ? -11.113 -10.469 -2.080 1.00 86.50 108 ARG A CA 1
ATOM 847 C C . ARG A 1 108 ? -9.788 -9.891 -2.567 1.00 86.50 108 ARG A C 1
ATOM 849 O O . ARG A 1 108 ? -9.716 -9.595 -3.749 1.00 86.50 108 ARG A O 1
ATOM 856 N N . LEU A 1 109 ? -8.792 -9.716 -1.697 1.00 86.38 109 LEU A N 1
ATOM 857 C CA . LEU A 1 109 ? -7.452 -9.226 -2.048 1.00 86.38 109 LEU A CA 1
ATOM 858 C C . LEU A 1 109 ? -6.525 -10.333 -2.580 1.00 86.38 109 LEU A C 1
ATOM 860 O O . LEU A 1 109 ? -5.474 -10.023 -3.141 1.00 86.38 109 LEU A O 1
ATOM 864 N N . ARG A 1 110 ? -6.880 -11.618 -2.416 1.00 81.56 110 ARG A N 1
ATOM 865 C CA . ARG A 1 110 ? -6.074 -12.731 -2.942 1.00 81.56 110 ARG A CA 1
ATOM 866 C C . ARG A 1 110 ? -6.105 -12.723 -4.468 1.00 81.56 110 ARG A C 1
ATOM 868 O O . ARG A 1 110 ? -7.162 -12.590 -5.086 1.00 81.56 110 ARG A O 1
ATOM 875 N N . VAL A 1 111 ? -4.942 -12.934 -5.079 1.00 77.94 111 VAL A N 1
ATOM 876 C CA . VAL A 1 111 ? -4.799 -13.072 -6.534 1.00 77.94 111 VAL A CA 1
ATOM 877 C C . VAL A 1 111 ? -5.081 -14.538 -6.916 1.00 77.94 111 VAL A C 1
ATOM 879 O O . VAL A 1 111 ? -4.250 -15.398 -6.628 1.00 77.94 111 VAL A O 1
ATOM 882 N N . PRO A 1 112 ? -6.232 -14.866 -7.544 1.00 59.72 112 PRO A N 1
ATOM 883 C CA . PRO A 1 112 ? -6.734 -16.248 -7.617 1.00 59.72 112 PRO A CA 1
ATOM 884 C C . PRO A 1 112 ? -5.929 -17.216 -8.500 1.00 59.72 112 PRO A C 1
ATOM 886 O O . PRO A 1 112 ? -6.147 -18.419 -8.427 1.00 59.72 112 PRO A O 1
ATOM 889 N N . LEU A 1 113 ? -5.042 -16.711 -9.363 1.00 57.69 113 LEU A N 1
ATOM 890 C CA . LEU A 1 113 ? -4.369 -17.497 -10.411 1.00 57.69 113 LEU A CA 1
ATOM 891 C C . LEU A 1 113 ? -2.891 -17.806 -10.114 1.00 57.69 113 LEU A C 1
ATOM 893 O O . LEU A 1 113 ? -2.180 -18.341 -10.964 1.00 57.69 113 LEU A O 1
ATOM 897 N N . MET A 1 114 ? -2.419 -17.523 -8.899 1.00 61.00 114 MET A N 1
ATOM 898 C CA . MET A 1 114 ? -1.079 -17.908 -8.444 1.00 61.00 114 MET A CA 1
ATOM 899 C C . MET A 1 114 ? -1.095 -19.380 -7.986 1.00 61.00 114 MET A C 1
ATOM 901 O O . MET A 1 114 ? -1.237 -19.673 -6.803 1.00 61.00 114 MET A O 1
ATOM 905 N N . TYR A 1 115 ? -1.020 -20.321 -8.934 1.00 52.41 115 TYR A N 1
ATOM 906 C CA . TYR A 1 115 ? -1.038 -21.767 -8.657 1.00 52.41 115 TYR A CA 1
ATOM 907 C C . TYR A 1 115 ? 0.211 -22.252 -7.887 1.00 52.41 115 TYR A C 1
ATOM 909 O O . TYR A 1 115 ? 1.299 -21.707 -8.098 1.00 52.41 115 TYR A O 1
ATOM 917 N N . PRO A 1 116 ? 0.109 -23.343 -7.097 1.00 50.94 116 PRO A N 1
ATOM 918 C CA . PRO A 1 116 ? 1.241 -23.924 -6.364 1.00 50.94 116 PRO A CA 1
ATOM 919 C C . PRO A 1 116 ? 2.447 -24.288 -7.250 1.00 50.94 116 PRO A C 1
ATOM 921 O O . PRO A 1 116 ? 3.606 -24.149 -6.874 1.00 50.94 116 PRO A O 1
ATOM 924 N N . GLU A 1 117 ? 2.192 -24.692 -8.495 1.00 48.25 117 GLU A N 1
ATOM 925 C CA . GLU A 1 117 ? 3.234 -25.115 -9.441 1.00 48.25 117 GLU A CA 1
ATOM 926 C C . GLU A 1 117 ? 4.090 -23.947 -9.982 1.00 48.25 117 GLU A C 1
ATOM 928 O O . GLU A 1 117 ? 5.182 -24.169 -10.508 1.00 48.25 117 GLU A O 1
ATOM 933 N N . PHE A 1 118 ? 3.643 -22.694 -9.816 1.00 49.66 118 PHE A N 1
ATOM 934 C CA . PHE A 1 118 ? 4.376 -21.485 -10.228 1.00 49.66 118 PHE A CA 1
ATOM 935 C C . PHE A 1 118 ? 5.441 -21.028 -9.215 1.00 49.66 118 PHE A C 1
ATOM 937 O O . PHE A 1 118 ? 6.228 -20.124 -9.509 1.00 49.66 118 PHE A O 1
ATOM 944 N N . GLN A 1 119 ? 5.490 -21.634 -8.029 1.00 52.56 119 GLN A N 1
ATOM 945 C CA . GLN A 1 119 ? 6.213 -21.088 -6.876 1.00 52.56 119 GLN A CA 1
ATOM 946 C C . GLN A 1 119 ? 7.707 -21.431 -6.849 1.00 52.56 119 GLN A C 1
ATOM 948 O O . GLN A 1 119 ? 8.499 -20.679 -6.284 1.00 52.56 119 GLN A O 1
ATOM 953 N N . ALA A 1 120 ? 8.137 -22.491 -7.545 1.00 51.91 120 ALA A N 1
ATOM 954 C CA . ALA A 1 120 ? 9.561 -22.822 -7.646 1.00 51.91 120 ALA A CA 1
ATOM 955 C C . ALA A 1 120 ? 10.360 -21.777 -8.455 1.00 51.91 120 ALA A C 1
ATOM 957 O O . ALA A 1 120 ? 11.552 -21.595 -8.220 1.00 51.91 120 ALA A O 1
ATOM 958 N N . HIS A 1 121 ? 9.713 -21.087 -9.406 1.00 63.25 121 HIS A N 1
ATOM 959 C CA . HIS A 1 121 ? 10.316 -20.042 -10.239 1.00 63.25 121 HIS A CA 1
ATOM 960 C C . HIS A 1 121 ? 9.275 -18.957 -10.537 1.00 63.25 121 HIS A C 1
ATOM 962 O O . HIS A 1 121 ? 8.686 -18.932 -11.620 1.00 63.25 121 HIS A O 1
ATOM 968 N N . LEU A 1 122 ? 9.039 -18.063 -9.570 1.00 73.56 122 LEU A N 1
ATOM 969 C CA . LEU A 1 122 ? 8.072 -16.979 -9.727 1.00 73.56 122 LEU A CA 1
ATOM 970 C C . LEU A 1 122 ? 8.356 -16.171 -11.005 1.00 73.56 122 LEU A C 1
ATOM 972 O O . LEU A 1 122 ? 9.389 -15.512 -11.140 1.00 73.56 122 LEU A O 1
ATOM 976 N N . ASN A 1 123 ? 7.411 -16.191 -11.943 1.00 85.38 123 ASN A N 1
ATOM 977 C CA . ASN A 1 123 ? 7.470 -15.354 -13.132 1.00 85.38 123 ASN A CA 1
ATOM 978 C C . ASN A 1 123 ? 6.877 -13.977 -12.812 1.00 85.38 123 ASN A C 1
ATOM 980 O O . ASN A 1 123 ? 5.667 -13.774 -12.923 1.00 85.38 123 ASN A O 1
ATOM 984 N N . TRP A 1 124 ? 7.742 -13.024 -12.455 1.00 89.94 124 TRP A N 1
ATOM 985 C CA . TRP A 1 124 ? 7.357 -11.650 -12.113 1.00 89.94 124 TRP A CA 1
ATOM 986 C C . TRP A 1 124 ? 6.458 -10.985 -13.157 1.00 89.94 124 TRP A C 1
ATOM 988 O O . TRP A 1 124 ? 5.495 -10.313 -12.802 1.00 89.94 124 TRP A O 1
ATOM 998 N N . LYS A 1 125 ? 6.714 -11.215 -14.450 1.00 91.00 125 LYS A N 1
ATOM 999 C CA . LYS A 1 125 ? 5.896 -10.644 -15.527 1.00 91.00 125 LYS A CA 1
ATOM 1000 C C . LYS A 1 125 ? 4.464 -11.177 -15.494 1.00 91.00 125 LYS A C 1
ATOM 1002 O O . LYS A 1 125 ? 3.530 -10.408 -15.704 1.00 91.00 125 LYS A O 1
ATOM 1007 N N . HIS A 1 126 ? 4.295 -12.477 -15.258 1.00 87.88 126 HIS A N 1
ATOM 1008 C CA . HIS A 1 126 ? 2.968 -13.077 -15.148 1.00 87.88 126 HIS A CA 1
ATOM 1009 C C . HIS A 1 126 ? 2.258 -12.602 -13.877 1.00 87.88 126 HIS A C 1
ATOM 1011 O O . HIS A 1 126 ? 1.126 -12.143 -13.967 1.00 87.88 126 HIS A O 1
ATOM 1017 N N . MET A 1 127 ? 2.955 -12.588 -12.736 1.00 89.31 127 MET A N 1
ATOM 1018 C CA . MET A 1 127 ? 2.396 -12.080 -11.482 1.00 89.31 127 MET A CA 1
ATOM 1019 C C . MET A 1 127 ? 1.919 -10.626 -11.620 1.00 89.31 127 MET A C 1
ATOM 1021 O O . MET A 1 127 ? 0.793 -10.314 -11.247 1.00 89.31 127 MET A O 1
ATOM 1025 N N . PHE A 1 128 ? 2.711 -9.738 -12.230 1.00 93.50 128 PHE A N 1
ATOM 1026 C CA . PHE A 1 128 ? 2.291 -8.350 -12.447 1.00 93.50 128 PHE A CA 1
ATOM 1027 C C . PHE A 1 128 ? 1.085 -8.227 -13.381 1.00 93.50 128 PHE A C 1
ATOM 1029 O O . PHE A 1 128 ? 0.267 -7.329 -13.190 1.00 93.50 128 PHE A O 1
ATOM 1036 N N . ALA A 1 129 ? 0.950 -9.111 -14.373 1.00 91.56 129 ALA A N 1
ATOM 1037 C CA . ALA A 1 129 ? -0.228 -9.138 -15.236 1.00 91.56 129 ALA A CA 1
ATOM 1038 C C . ALA A 1 129 ? -1.489 -9.546 -14.456 1.00 91.56 129 ALA A C 1
ATOM 1040 O O . ALA A 1 129 ? -2.524 -8.892 -14.590 1.00 91.56 129 ALA A O 1
ATOM 1041 N N . GLU A 1 130 ? -1.384 -10.560 -13.594 1.00 90.75 130 GLU A N 1
ATOM 1042 C CA . GLU A 1 130 ? -2.479 -10.995 -12.722 1.00 90.75 130 GLU A CA 1
ATOM 1043 C C . GLU A 1 130 ? -2.854 -9.918 -11.697 1.00 90.75 130 GLU A C 1
ATOM 1045 O O . GLU A 1 130 ? -4.029 -9.584 -11.549 1.00 90.75 130 GLU A O 1
ATOM 1050 N N . CYS A 1 131 ? -1.866 -9.279 -11.061 1.00 92.94 131 CYS A N 1
ATOM 1051 C CA . CYS A 1 131 ? -2.091 -8.130 -10.183 1.00 92.94 131 CYS A CA 1
ATOM 1052 C C . CYS A 1 131 ? -2.767 -6.970 -10.925 1.00 92.94 131 CYS A C 1
ATOM 1054 O O . CYS A 1 131 ? -3.690 -6.356 -10.398 1.00 92.94 131 CYS A O 1
ATOM 1056 N N . ALA A 1 132 ? -2.372 -6.675 -12.165 1.00 93.31 132 ALA A N 1
ATOM 1057 C CA . ALA A 1 132 ? -3.012 -5.625 -12.953 1.00 93.31 132 ALA A CA 1
ATOM 1058 C C . ALA A 1 132 ? -4.478 -5.954 -13.280 1.00 93.31 132 ALA A C 1
ATOM 1060 O O . ALA A 1 132 ? -5.335 -5.072 -13.187 1.00 93.31 132 ALA A O 1
ATOM 1061 N N . TRP A 1 133 ? -4.783 -7.208 -13.626 1.00 91.31 133 TRP A N 1
ATOM 1062 C CA . TRP A 1 133 ? -6.158 -7.654 -13.864 1.00 91.31 133 TRP A CA 1
ATOM 1063 C C . TRP A 1 133 ? -7.000 -7.624 -12.585 1.00 91.31 133 TRP A C 1
ATOM 1065 O O . TRP A 1 133 ? -8.142 -7.161 -12.592 1.00 91.31 133 TRP A O 1
ATOM 1075 N N . HIS A 1 134 ? -6.417 -8.056 -11.468 1.00 91.25 134 HIS A N 1
ATOM 1076 C CA . HIS A 1 134 ? -7.050 -7.997 -10.160 1.00 91.25 134 HIS A CA 1
ATOM 1077 C C . HIS A 1 134 ? -7.351 -6.551 -9.741 1.00 91.25 134 HIS A C 1
ATOM 1079 O O . HIS A 1 134 ? -8.484 -6.243 -9.371 1.00 91.25 134 HIS A O 1
ATOM 1085 N N . LEU A 1 135 ? -6.383 -5.638 -9.886 1.00 92.00 135 LEU A N 1
ATOM 1086 C CA . LEU A 1 135 ? -6.564 -4.216 -9.587 1.00 92.00 135 LEU A CA 1
ATOM 1087 C C . LEU A 1 135 ? -7.669 -3.596 -10.452 1.00 92.00 135 LEU A C 1
ATOM 1089 O O . LEU A 1 135 ? -8.515 -2.881 -9.924 1.00 92.00 135 LEU A O 1
ATOM 1093 N N . ALA A 1 136 ? -7.721 -3.919 -11.749 1.00 90.75 136 ALA A N 1
ATOM 1094 C CA . ALA A 1 136 ? -8.778 -3.440 -12.642 1.00 90.75 136 ALA A CA 1
ATOM 1095 C C . ALA A 1 136 ? -10.183 -3.842 -12.155 1.00 90.75 136 ALA A C 1
ATOM 1097 O O . ALA A 1 136 ? -11.127 -3.059 -12.242 1.00 90.75 136 ALA A O 1
ATOM 1098 N N . ARG A 1 137 ? -10.332 -5.051 -11.596 1.00 88.62 137 ARG A N 1
ATOM 1099 C CA . ARG A 1 137 ? -11.590 -5.495 -10.971 1.00 88.62 137 ARG A CA 1
ATOM 1100 C C . ARG A 1 137 ? -11.858 -4.770 -9.655 1.00 88.62 137 ARG A C 1
ATOM 1102 O O . ARG A 1 137 ? -13.000 -4.377 -9.408 1.00 88.62 137 ARG A O 1
ATOM 1109 N N . ALA A 1 138 ? -10.820 -4.590 -8.838 1.00 88.88 138 ALA A N 1
ATOM 1110 C CA . ALA A 1 138 ? -10.892 -3.894 -7.559 1.00 88.88 138 ALA A CA 1
ATOM 1111 C C . ALA A 1 138 ? -11.280 -2.416 -7.715 1.00 88.88 138 ALA A C 1
ATOM 1113 O O . ALA A 1 138 ? -11.886 -1.871 -6.804 1.00 88.88 138 ALA A O 1
ATOM 1114 N N . CYS A 1 139 ? -11.030 -1.776 -8.865 1.00 85.88 139 CYS A N 1
ATOM 1115 C CA . CYS A 1 139 ? -11.441 -0.390 -9.137 1.00 85.88 139 CYS A CA 1
ATOM 1116 C C . CYS A 1 139 ? -12.957 -0.130 -9.020 1.00 85.88 139 CYS A C 1
ATOM 1118 O O . CYS A 1 139 ? -13.353 1.027 -8.890 1.00 85.88 139 CYS A O 1
ATOM 1120 N N . ASN A 1 140 ? -13.805 -1.168 -9.016 1.00 86.44 140 ASN A N 1
ATOM 1121 C CA . ASN A 1 140 ? -15.236 -1.033 -8.699 1.00 86.44 140 ASN A CA 1
ATOM 1122 C C . ASN A 1 140 ? -15.508 -0.768 -7.201 1.00 86.44 140 ASN A C 1
ATOM 1124 O O . ASN A 1 140 ? -16.622 -0.405 -6.834 1.00 86.44 140 ASN A O 1
ATOM 1128 N N . ASP A 1 141 ? -14.500 -0.945 -6.348 1.00 89.31 141 ASP A N 1
ATOM 1129 C CA . ASP A 1 141 ? -14.507 -0.711 -4.905 1.00 89.31 141 ASP A CA 1
ATOM 1130 C C . ASP A 1 141 ? -13.272 0.146 -4.535 1.00 89.31 141 ASP A C 1
ATOM 1132 O O . ASP A 1 141 ? -12.189 -0.387 -4.266 1.00 89.31 141 ASP A O 1
ATOM 1136 N N . PRO A 1 142 ? -13.382 1.491 -4.576 1.00 88.62 142 PRO A N 1
ATOM 1137 C CA . PRO A 1 142 ? -12.230 2.386 -4.443 1.00 88.62 142 PRO A CA 1
ATOM 1138 C C . PRO A 1 142 ? -11.373 2.185 -3.176 1.00 88.62 142 PRO A C 1
ATOM 1140 O O . PRO A 1 142 ? -10.147 2.232 -3.303 1.00 88.62 142 PRO A O 1
ATOM 1143 N N . PRO A 1 143 ? -11.940 1.929 -1.977 1.00 90.12 143 PRO A N 1
ATOM 1144 C CA . PRO A 1 143 ? -11.175 1.502 -0.800 1.00 90.12 143 PRO A CA 1
ATOM 1145 C C . PRO A 1 143 ? -10.252 0.304 -1.052 1.00 90.12 143 PRO A C 1
ATOM 1147 O O . PRO A 1 143 ? -9.065 0.346 -0.721 1.00 90.12 143 PRO A O 1
ATOM 1150 N N . VAL A 1 144 ? -10.775 -0.751 -1.680 1.00 91.44 144 VAL A N 1
ATOM 1151 C CA . VAL A 1 144 ? -10.020 -1.981 -1.960 1.00 91.44 144 VAL A CA 1
ATOM 1152 C C . VAL A 1 144 ? -8.950 -1.726 -3.012 1.00 91.44 144 VAL A C 1
ATOM 1154 O O . VAL A 1 144 ? -7.808 -2.142 -2.829 1.00 91.44 144 VAL A O 1
ATOM 1157 N N . ALA A 1 145 ? -9.279 -0.985 -4.074 1.00 90.88 145 ALA A N 1
ATOM 1158 C CA . ALA A 1 145 ? -8.304 -0.582 -5.085 1.00 90.88 145 ALA A CA 1
ATOM 1159 C C . ALA A 1 145 ? -7.162 0.254 -4.487 1.00 90.88 145 ALA A C 1
ATOM 1161 O O . ALA A 1 145 ? -6.001 0.051 -4.841 1.00 90.88 145 ALA A O 1
ATOM 1162 N N . SER A 1 146 ? -7.476 1.166 -3.559 1.00 91.00 146 SER A N 1
ATOM 1163 C CA . SER A 1 146 ? -6.489 1.987 -2.852 1.00 91.00 146 SER A CA 1
ATOM 1164 C C . SER A 1 146 ? -5.493 1.107 -2.096 1.00 91.00 146 SER A C 1
ATOM 1166 O O . SER A 1 146 ? -4.292 1.186 -2.362 1.00 91.00 146 SER A O 1
ATOM 1168 N N . LEU A 1 147 ? -5.977 0.202 -1.237 1.00 94.25 147 LEU A N 1
ATOM 1169 C CA . LEU A 1 147 ? -5.124 -0.734 -0.499 1.00 94.25 147 LEU A CA 1
ATOM 1170 C C . LEU A 1 147 ? -4.326 -1.646 -1.443 1.00 94.25 147 LEU A C 1
ATOM 1172 O O . LEU A 1 147 ? -3.103 -1.737 -1.323 1.00 94.25 147 LEU A O 1
ATOM 1176 N N . PHE A 1 148 ? -4.987 -2.273 -2.418 1.00 94.31 148 PHE A N 1
ATOM 1177 C CA . PHE A 1 148 ? -4.334 -3.215 -3.326 1.00 94.31 148 PHE A CA 1
ATOM 1178 C C . PHE A 1 148 ? -3.277 -2.543 -4.213 1.00 94.31 148 PHE A C 1
ATOM 1180 O O . PHE A 1 148 ? -2.248 -3.146 -4.505 1.00 94.31 148 PHE A O 1
ATOM 1187 N N . SER A 1 149 ? -3.455 -1.271 -4.589 1.00 94.38 149 SER A N 1
ATOM 1188 C CA . SER A 1 149 ? -2.431 -0.524 -5.331 1.00 94.38 149 SER A CA 1
ATOM 1189 C C . SER A 1 149 ? -1.120 -0.389 -4.545 1.00 94.38 149 SER A C 1
ATOM 1191 O O . SER A 1 149 ? -0.039 -0.503 -5.124 1.00 94.38 149 SER A O 1
ATOM 1193 N N . LEU A 1 150 ? -1.194 -0.226 -3.218 1.00 95.19 150 LEU A N 1
ATOM 1194 C CA . LEU A 1 150 ? -0.011 -0.191 -2.357 1.00 95.19 150 LEU A CA 1
ATOM 1195 C C . LEU A 1 150 ? 0.662 -1.562 -2.292 1.00 95.19 150 LEU A C 1
ATOM 1197 O O . LEU A 1 150 ? 1.882 -1.640 -2.418 1.00 95.19 150 LEU A O 1
ATOM 1201 N N . VAL A 1 151 ? -0.130 -2.631 -2.154 1.00 95.56 151 VAL A N 1
ATOM 1202 C CA . VAL A 1 151 ? 0.358 -4.021 -2.164 1.00 95.56 151 VAL A CA 1
ATOM 1203 C C . VAL A 1 151 ? 1.063 -4.332 -3.483 1.00 95.56 151 VAL A C 1
ATOM 1205 O O . VAL A 1 151 ? 2.180 -4.840 -3.478 1.00 95.56 151 VAL A O 1
ATOM 1208 N N . PHE A 1 152 ? 0.471 -3.956 -4.617 1.00 95.62 152 PHE A N 1
ATOM 1209 C CA . PHE A 1 152 ? 1.060 -4.185 -5.934 1.00 95.62 152 PHE A CA 1
ATOM 1210 C C . PHE A 1 152 ? 2.381 -3.414 -6.103 1.00 95.62 152 PHE A C 1
ATOM 1212 O O . PHE A 1 152 ? 3.396 -3.990 -6.499 1.00 95.62 152 PHE A O 1
ATOM 1219 N N . VAL A 1 153 ? 2.431 -2.131 -5.734 1.00 96.62 153 VAL A N 1
ATOM 1220 C CA . VAL A 1 153 ? 3.682 -1.354 -5.799 1.00 96.62 153 VAL A CA 1
ATOM 1221 C C . VAL A 1 153 ? 4.750 -1.913 -4.850 1.00 96.62 153 VAL A C 1
ATOM 1223 O O . VAL A 1 153 ? 5.924 -1.976 -5.223 1.00 96.62 153 VAL A O 1
ATOM 1226 N N . ALA A 1 154 ? 4.364 -2.369 -3.658 1.00 96.88 154 ALA A N 1
ATOM 1227 C CA . ALA A 1 154 ? 5.267 -3.033 -2.723 1.00 96.88 154 ALA A CA 1
ATOM 1228 C C . ALA A 1 154 ? 5.790 -4.371 -3.283 1.00 96.88 154 ALA A C 1
ATOM 1230 O O . ALA A 1 154 ? 6.987 -4.640 -3.201 1.00 96.88 154 ALA A O 1
ATOM 1231 N N . ALA A 1 155 ? 4.948 -5.166 -3.948 1.00 95.62 155 ALA A N 1
ATOM 1232 C CA . ALA A 1 155 ? 5.368 -6.390 -4.629 1.00 95.62 155 ALA A CA 1
ATOM 1233 C C . ALA A 1 155 ? 6.351 -6.103 -5.781 1.00 95.62 155 ALA A C 1
ATOM 1235 O O . ALA A 1 155 ? 7.343 -6.813 -5.939 1.00 95.62 155 ALA A O 1
ATOM 1236 N N . CYS A 1 156 ? 6.153 -5.016 -6.538 1.00 96.88 156 CYS A N 1
ATOM 1237 C CA . CYS A 1 156 ? 7.131 -4.534 -7.521 1.00 96.88 156 CYS A CA 1
ATOM 1238 C C . CYS A 1 156 ? 8.475 -4.162 -6.872 1.00 96.88 156 CYS A C 1
ATOM 1240 O O . CYS A 1 156 ? 9.532 -4.393 -7.460 1.00 96.88 156 CYS A O 1
ATOM 1242 N N . HIS A 1 157 ? 8.459 -3.594 -5.661 1.00 96.94 157 HIS A N 1
ATOM 1243 C CA . HIS A 1 157 ? 9.683 -3.317 -4.913 1.00 96.94 157 HIS A CA 1
ATOM 1244 C C . HIS A 1 157 ? 10.403 -4.608 -4.507 1.00 96.94 157 HIS A C 1
ATOM 1246 O O . HIS A 1 157 ? 11.601 -4.726 -4.755 1.00 96.94 157 HIS A O 1
ATOM 1252 N N . VAL A 1 158 ? 9.677 -5.587 -3.957 1.00 95.31 158 VAL A N 1
ATOM 1253 C CA . VAL A 1 158 ? 10.222 -6.914 -3.618 1.00 95.31 158 VAL A CA 1
ATOM 1254 C C . VAL A 1 158 ? 10.840 -7.580 -4.847 1.00 95.31 158 VAL A C 1
ATOM 1256 O O . VAL A 1 158 ? 11.959 -8.075 -4.771 1.00 95.31 158 VAL A O 1
ATOM 1259 N N . ALA A 1 159 ? 10.177 -7.509 -6.003 1.00 94.44 159 ALA A N 1
ATOM 1260 C CA . ALA A 1 159 ? 10.712 -8.037 -7.254 1.00 94.44 159 ALA A CA 1
ATOM 1261 C C . ALA A 1 159 ? 12.060 -7.425 -7.633 1.00 94.44 159 ALA A C 1
ATOM 1263 O O . ALA A 1 159 ? 12.980 -8.138 -8.032 1.00 94.44 159 ALA A O 1
ATOM 1264 N N . LEU A 1 160 ? 12.196 -6.104 -7.497 1.00 95.25 160 LEU A N 1
ATOM 1265 C CA . LEU A 1 160 ? 13.460 -5.431 -7.775 1.00 95.25 160 LEU A CA 1
ATOM 1266 C C . LEU A 1 160 ? 14.566 -5.902 -6.819 1.00 95.25 160 LEU A C 1
ATOM 1268 O O . LEU A 1 160 ? 15.689 -6.134 -7.260 1.00 95.25 160 LEU A O 1
ATOM 1272 N N . MET A 1 161 ? 14.240 -6.073 -5.534 1.00 94.38 161 MET A N 1
ATOM 1273 C CA . MET A 1 161 ? 15.177 -6.563 -4.516 1.00 94.38 161 MET A CA 1
ATOM 1274 C C . MET A 1 161 ? 15.575 -8.031 -4.736 1.00 94.38 161 MET A C 1
ATOM 1276 O O . MET A 1 161 ? 16.709 -8.400 -4.445 1.00 94.38 161 MET A O 1
ATOM 1280 N N . ASP A 1 162 ? 14.689 -8.841 -5.319 1.00 91.19 162 ASP A N 1
ATOM 1281 C CA . ASP A 1 162 ? 14.963 -10.216 -5.763 1.00 91.19 162 ASP A CA 1
ATOM 1282 C C . ASP A 1 162 ? 15.837 -10.294 -7.031 1.00 91.19 162 ASP A C 1
ATOM 1284 O O . ASP A 1 162 ? 16.227 -11.376 -7.464 1.00 91.19 162 ASP A O 1
ATOM 1288 N N . GLY A 1 163 ? 16.153 -9.157 -7.658 1.00 92.25 163 GLY A N 1
ATOM 1289 C CA . GLY A 1 163 ? 16.943 -9.107 -8.887 1.00 92.25 163 GLY A CA 1
ATOM 1290 C C . GLY A 1 163 ? 16.121 -9.228 -10.172 1.00 92.25 163 GLY A C 1
ATOM 1291 O O . GLY A 1 163 ? 16.689 -9.493 -11.235 1.00 92.25 163 GLY A O 1
ATOM 1292 N N . CYS A 1 164 ? 14.800 -9.014 -10.117 1.00 93.12 164 CYS A N 1
ATOM 1293 C CA . CYS A 1 164 ? 13.984 -8.881 -11.322 1.00 93.12 164 CYS A CA 1
ATOM 1294 C C . CYS A 1 164 ? 14.531 -7.743 -12.207 1.00 93.12 164 CYS A C 1
ATOM 1296 O O . CYS A 1 164 ? 14.790 -6.645 -11.701 1.00 93.12 164 CYS A O 1
ATOM 1298 N N . PRO A 1 165 ? 14.662 -7.953 -13.532 1.00 95.38 165 PRO A N 1
ATOM 1299 C CA . PRO A 1 165 ? 15.051 -6.900 -14.459 1.00 95.38 165 PRO A CA 1
ATOM 1300 C C . PRO A 1 165 ? 14.200 -5.637 -14.300 1.00 95.38 165 PRO A C 1
ATOM 1302 O O . PRO A 1 165 ? 12.969 -5.696 -14.196 1.00 95.38 165 PRO A O 1
ATOM 1305 N N . ARG A 1 166 ? 14.871 -4.478 -14.276 1.00 95.44 166 ARG A N 1
ATOM 1306 C CA . ARG A 1 166 ? 14.234 -3.182 -14.008 1.00 95.44 166 ARG A CA 1
ATOM 1307 C C . ARG A 1 166 ? 13.123 -2.872 -15.010 1.00 95.44 166 ARG A C 1
ATOM 1309 O O . ARG A 1 166 ? 12.103 -2.328 -14.617 1.00 95.44 166 ARG A O 1
ATOM 1316 N N . ASP A 1 167 ? 13.284 -3.218 -16.280 1.00 96.06 167 ASP A N 1
ATOM 1317 C CA . ASP A 1 167 ? 12.266 -3.026 -17.318 1.00 96.06 167 ASP A CA 1
ATOM 1318 C C . ASP A 1 167 ? 10.951 -3.756 -16.998 1.00 96.06 167 ASP A C 1
ATOM 1320 O O . ASP A 1 167 ? 9.878 -3.172 -17.153 1.00 96.06 167 ASP A O 1
ATOM 1324 N N . ILE A 1 168 ? 11.030 -4.981 -16.467 1.00 95.62 168 ILE A N 1
ATOM 1325 C CA . ILE A 1 168 ? 9.858 -5.759 -16.039 1.00 95.62 168 ILE A CA 1
ATOM 1326 C C . ILE A 1 168 ? 9.179 -5.088 -14.839 1.00 95.62 168 ILE A C 1
ATOM 1328 O O . ILE A 1 168 ? 7.958 -4.931 -14.832 1.00 95.62 168 ILE A O 1
ATOM 1332 N N . VAL A 1 169 ? 9.962 -4.639 -13.851 1.00 96.88 169 VAL A N 1
ATOM 1333 C CA . VAL A 1 169 ? 9.441 -3.915 -12.677 1.00 96.88 169 VAL A CA 1
ATOM 1334 C C . VAL A 1 169 ? 8.756 -2.615 -13.095 1.00 96.88 169 VAL A C 1
ATOM 1336 O O . VAL A 1 169 ? 7.652 -2.322 -12.641 1.00 96.88 169 VAL A O 1
ATOM 1339 N N . MET A 1 170 ? 9.371 -1.846 -13.994 1.00 95.94 170 MET A N 1
ATOM 1340 C CA . MET A 1 170 ? 8.805 -0.587 -14.476 1.00 95.94 170 MET A CA 1
ATOM 1341 C C . MET A 1 170 ? 7.503 -0.808 -15.244 1.00 95.94 170 MET A C 1
ATOM 1343 O O . MET A 1 170 ? 6.584 -0.006 -15.101 1.00 95.94 170 MET A O 1
ATOM 1347 N N . GLU A 1 171 ? 7.379 -1.895 -16.007 1.00 95.44 171 GLU A N 1
ATOM 1348 C CA . GLU A 1 171 ? 6.114 -2.235 -16.663 1.00 95.44 171 GLU A CA 1
ATOM 1349 C C . GLU A 1 171 ? 5.024 -2.664 -15.669 1.00 95.44 171 GLU A C 1
ATOM 1351 O O . GLU A 1 171 ? 3.860 -2.290 -15.834 1.00 95.44 171 GLU A O 1
ATOM 1356 N N . GLY A 1 172 ? 5.393 -3.371 -14.595 1.00 95.81 172 GLY A N 1
ATOM 1357 C CA . GLY A 1 172 ? 4.492 -3.656 -13.475 1.00 95.81 172 GLY A CA 1
ATOM 1358 C C . GLY A 1 172 ? 3.983 -2.372 -12.811 1.00 95.81 172 GLY A C 1
ATOM 1359 O O . GLY A 1 172 ? 2.774 -2.173 -12.678 1.00 95.81 172 GLY A O 1
ATOM 1360 N N . LEU A 1 173 ? 4.890 -1.441 -12.492 1.00 95.56 173 LEU A N 1
ATOM 1361 C CA . LEU A 1 173 ? 4.537 -0.129 -11.940 1.00 95.56 173 LEU A CA 1
ATOM 1362 C C . LEU A 1 173 ? 3.640 0.669 -12.896 1.00 95.56 173 LEU A C 1
ATOM 1364 O O . LEU A 1 173 ? 2.625 1.205 -12.459 1.00 95.56 173 LEU A O 1
ATOM 1368 N N . ARG A 1 174 ? 3.953 0.716 -14.201 1.00 94.44 174 ARG A N 1
ATOM 1369 C CA . ARG A 1 174 ? 3.080 1.360 -15.203 1.00 94.44 174 ARG A CA 1
ATOM 1370 C C . ARG A 1 174 ? 1.686 0.750 -15.191 1.00 94.44 174 ARG A C 1
ATOM 1372 O O . ARG A 1 174 ? 0.707 1.488 -15.161 1.00 94.44 174 ARG A O 1
ATOM 1379 N N . SER A 1 175 ? 1.592 -0.577 -15.170 1.00 93.12 175 SER A N 1
ATOM 1380 C CA . SER A 1 175 ? 0.312 -1.289 -15.161 1.00 93.12 175 SER A CA 1
ATOM 1381 C C . SER A 1 175 ? -0.524 -0.948 -13.929 1.00 93.12 175 SER A C 1
ATOM 1383 O O . SER A 1 175 ? -1.712 -0.675 -14.074 1.00 93.12 175 SER A O 1
ATOM 1385 N N . CYS A 1 176 ? 0.090 -0.860 -12.744 1.00 92.44 176 CYS A N 1
ATOM 1386 C CA . CYS A 1 176 ? -0.592 -0.402 -11.533 1.00 92.44 176 CYS A CA 1
ATOM 1387 C C . CYS A 1 176 ? -1.151 1.021 -11.697 1.00 92.44 176 CYS A C 1
ATOM 1389 O O . CYS A 1 176 ? -2.318 1.277 -11.413 1.00 92.44 176 CYS A O 1
ATOM 1391 N N . VAL A 1 177 ? -0.331 1.956 -12.180 1.00 87.31 177 VAL A N 1
ATOM 1392 C CA . VAL A 1 177 ? -0.696 3.379 -12.242 1.00 87.31 177 VAL A CA 1
ATOM 1393 C C . VAL A 1 177 ? -1.724 3.674 -13.343 1.00 87.31 177 VAL A C 1
ATOM 1395 O O . VAL A 1 177 ? -2.575 4.547 -13.161 1.00 87.31 177 VAL A O 1
ATOM 1398 N N . ARG A 1 178 ? -1.702 2.920 -14.451 1.00 86.38 178 ARG A N 1
ATOM 1399 C CA . ARG A 1 178 ? -2.728 2.988 -15.507 1.00 86.38 178 ARG A CA 1
ATOM 1400 C C . ARG A 1 178 ? -4.124 2.697 -14.951 1.00 86.38 178 ARG A C 1
ATOM 1402 O O . ARG A 1 178 ? -5.054 3.437 -15.257 1.00 86.38 178 ARG A O 1
ATOM 1409 N N . GLN A 1 179 ? -4.260 1.676 -14.099 1.00 82.00 179 GLN A N 1
ATOM 1410 C CA . GLN A 1 179 ? -5.547 1.341 -13.468 1.00 82.00 179 GLN A CA 1
ATOM 1411 C C . GLN A 1 179 ? -6.015 2.421 -12.480 1.00 82.00 179 GLN A C 1
ATOM 1413 O O . GLN A 1 179 ? -7.209 2.607 -12.276 1.00 82.00 179 GLN A O 1
ATOM 1418 N N . CYS A 1 180 ? -5.085 3.208 -11.933 1.00 72.31 180 CYS A N 1
ATOM 1419 C CA . CYS A 1 180 ? -5.383 4.360 -11.082 1.00 72.31 180 CYS A CA 1
ATOM 1420 C C . CYS A 1 180 ? -5.715 5.650 -11.869 1.00 72.31 180 CYS A C 1
ATOM 1422 O O . CYS A 1 180 ? -5.815 6.719 -11.267 1.00 72.31 180 CYS A O 1
ATOM 1424 N N . GLY A 1 181 ? -5.872 5.584 -13.200 1.00 75.31 181 GLY A N 1
ATOM 1425 C CA . GLY A 1 181 ? -6.373 6.690 -14.028 1.00 75.31 181 GLY A CA 1
ATOM 1426 C C . GLY A 1 181 ? -5.330 7.712 -14.499 1.00 75.31 181 GLY A C 1
ATOM 1427 O O . GLY A 1 181 ? -5.703 8.740 -15.070 1.00 75.31 181 GLY A O 1
ATOM 1428 N N . VAL A 1 182 ? -4.032 7.459 -14.303 1.00 77.81 182 VAL A N 1
ATOM 1429 C CA . VAL A 1 182 ? -2.974 8.341 -14.828 1.00 77.81 182 VAL A CA 1
ATOM 1430 C C . VAL A 1 182 ? -2.713 8.022 -16.298 1.00 77.81 182 VAL A C 1
ATOM 1432 O O . VAL A 1 182 ? -2.596 6.861 -16.692 1.00 77.81 182 VAL A O 1
ATOM 1435 N N . ARG A 1 183 ? -2.601 9.062 -17.127 1.00 77.44 183 ARG A N 1
ATOM 1436 C CA . ARG A 1 183 ? -2.390 8.915 -18.573 1.00 77.44 183 ARG A CA 1
ATOM 1437 C C . ARG A 1 183 ? -0.963 8.466 -18.876 1.00 77.44 183 ARG A C 1
ATOM 1439 O O . ARG A 1 183 ? -0.025 8.958 -18.259 1.00 77.44 183 ARG A O 1
ATOM 1446 N N . GLU A 1 184 ? -0.785 7.641 -19.910 1.00 79.88 184 GLU A N 1
ATOM 1447 C CA . GLU A 1 184 ? 0.542 7.160 -20.343 1.00 79.88 184 GLU A CA 1
ATOM 1448 C C . GLU A 1 184 ? 1.529 8.308 -20.607 1.00 79.88 184 GLU A C 1
ATOM 1450 O O . GLU A 1 184 ? 2.703 8.216 -20.268 1.00 79.88 184 GLU A O 1
ATOM 1455 N N . SER A 1 185 ? 1.043 9.433 -21.142 1.00 81.44 185 SER A N 1
ATOM 1456 C CA . SER A 1 185 ? 1.849 10.633 -21.409 1.00 81.44 185 SER A CA 1
ATOM 1457 C C . SER A 1 185 ? 2.438 11.288 -20.156 1.00 81.44 185 SER A C 1
ATOM 1459 O O . SER A 1 185 ? 3.370 12.079 -20.261 1.00 81.44 185 SER A O 1
ATOM 1461 N N . GLU A 1 186 ? 1.877 11.003 -18.982 1.00 79.19 186 GLU A N 1
ATOM 1462 C CA . GLU A 1 186 ? 2.327 11.529 -17.691 1.00 79.19 186 GLU A CA 1
ATOM 1463 C C . GLU A 1 186 ? 3.262 10.546 -16.968 1.00 79.19 186 GLU A C 1
ATOM 1465 O O . GLU A 1 186 ? 3.922 10.919 -15.994 1.00 79.19 186 GLU A O 1
ATOM 1470 N N . LEU A 1 187 ? 3.352 9.297 -17.446 1.00 84.25 187 LEU A N 1
ATOM 1471 C CA . LEU A 1 187 ? 4.176 8.255 -16.847 1.00 84.25 187 LEU A CA 1
ATOM 1472 C C . LEU A 1 187 ? 5.633 8.421 -17.277 1.00 84.25 187 LEU A C 1
ATOM 1474 O O . LEU A 1 187 ? 6.053 8.012 -18.357 1.00 84.25 187 LEU A O 1
ATOM 1478 N N . THR A 1 188 ? 6.432 8.995 -16.384 1.00 88.94 188 THR A N 1
ATOM 1479 C CA . THR A 1 188 ? 7.889 9.061 -16.534 1.00 88.94 188 THR A CA 1
ATOM 1480 C C . THR A 1 188 ? 8.558 8.062 -15.601 1.00 88.94 188 THR A C 1
ATOM 1482 O O . THR A 1 188 ? 8.059 7.787 -14.510 1.00 88.94 188 THR A O 1
ATOM 1485 N N . GLU A 1 189 ? 9.712 7.525 -15.992 1.00 90.62 189 GLU A N 1
ATOM 1486 C CA . GLU A 1 189 ? 10.444 6.594 -15.127 1.00 90.62 189 GLU A CA 1
ATOM 1487 C C . GLU A 1 189 ? 10.788 7.178 -13.746 1.00 90.62 189 GLU A C 1
ATOM 1489 O O . GLU A 1 189 ? 10.471 6.524 -12.752 1.00 90.62 189 GLU A O 1
ATOM 1494 N N . PRO A 1 190 ? 11.298 8.422 -13.628 1.00 90.50 190 PRO A N 1
ATOM 1495 C CA . PRO A 1 190 ? 11.569 9.014 -12.318 1.00 90.50 190 PRO A CA 1
ATOM 1496 C C . PRO A 1 190 ? 10.315 9.160 -11.449 1.00 90.50 190 PRO A C 1
ATOM 1498 O O . PRO A 1 190 ? 10.387 9.124 -10.225 1.00 90.50 190 PRO A O 1
ATOM 1501 N N . MET A 1 191 ? 9.137 9.338 -12.053 1.00 87.62 191 MET A N 1
ATOM 1502 C CA . MET A 1 191 ? 7.881 9.370 -11.307 1.00 87.62 191 MET A CA 1
ATOM 1503 C C . MET A 1 191 ? 7.529 7.995 -10.730 1.00 87.62 191 MET A C 1
ATOM 1505 O O . MET A 1 191 ? 7.111 7.926 -9.577 1.00 87.62 191 MET A O 1
ATOM 1509 N N . LEU A 1 192 ? 7.682 6.928 -11.516 1.00 92.00 192 LEU A N 1
ATOM 1510 C CA . LEU A 1 192 ? 7.393 5.560 -11.079 1.00 92.00 192 LEU A CA 1
ATOM 1511 C C . LEU A 1 192 ? 8.361 5.115 -9.976 1.00 92.00 192 LEU A C 1
ATOM 1513 O O . LEU A 1 192 ? 7.931 4.498 -9.004 1.00 92.00 192 LEU A O 1
ATOM 1517 N N . GLU A 1 193 ? 9.639 5.485 -10.083 1.00 92.12 193 GLU A N 1
ATOM 1518 C CA . GLU A 1 193 ? 10.637 5.228 -9.039 1.00 92.12 193 GLU A CA 1
ATOM 1519 C C . GLU A 1 193 ? 10.301 5.958 -7.738 1.00 92.12 193 GLU A C 1
ATOM 1521 O O . GLU A 1 193 ? 10.224 5.316 -6.691 1.00 92.12 193 GLU A O 1
ATOM 1526 N N . ARG A 1 194 ? 10.001 7.264 -7.810 1.00 89.06 194 ARG A N 1
ATOM 1527 C CA . ARG A 1 194 ? 9.574 8.040 -6.635 1.00 89.06 194 ARG A CA 1
ATOM 1528 C C . ARG A 1 194 ? 8.318 7.475 -5.990 1.00 89.06 194 ARG A C 1
ATOM 1530 O O . ARG A 1 194 ? 8.235 7.421 -4.772 1.00 89.06 194 ARG A O 1
ATOM 1537 N N . MET A 1 195 ? 7.349 7.037 -6.790 1.00 91.38 195 MET A N 1
ATOM 1538 C CA . MET A 1 195 ? 6.144 6.395 -6.274 1.00 91.38 195 MET A CA 1
ATOM 1539 C C . MET A 1 195 ? 6.474 5.086 -5.553 1.00 91.38 195 MET A C 1
ATOM 1541 O O . MET A 1 195 ? 5.993 4.875 -4.444 1.00 91.38 195 MET A O 1
ATOM 1545 N N . ARG A 1 196 ? 7.311 4.223 -6.145 1.00 94.56 196 ARG A N 1
ATOM 1546 C CA . ARG A 1 196 ? 7.761 2.975 -5.512 1.00 94.56 196 ARG A CA 1
ATOM 1547 C C . ARG A 1 196 ? 8.433 3.252 -4.167 1.00 94.56 196 ARG A C 1
ATOM 1549 O O . ARG A 1 196 ? 8.087 2.627 -3.173 1.00 94.56 196 ARG A O 1
ATOM 1556 N N . GLU A 1 197 ? 9.372 4.190 -4.127 1.00 92.50 197 GLU A N 1
ATOM 1557 C CA . GLU A 1 197 ? 10.088 4.567 -2.901 1.00 92.50 197 GLU A CA 1
ATOM 1558 C C . GLU A 1 197 ? 9.166 5.203 -1.863 1.00 92.50 197 GLU A C 1
ATOM 1560 O O . GLU A 1 197 ? 9.234 4.867 -0.682 1.00 92.50 197 GLU A O 1
ATOM 1565 N N . GLY A 1 198 ? 8.257 6.069 -2.307 1.00 91.56 198 GLY A N 1
ATOM 1566 C CA . GLY A 1 198 ? 7.268 6.700 -1.451 1.00 91.56 198 GLY A CA 1
ATOM 1567 C C . GLY A 1 198 ? 6.281 5.709 -0.843 1.00 91.56 198 GLY A C 1
ATOM 1568 O O . GLY A 1 198 ? 5.918 5.877 0.314 1.00 91.56 198 GLY A O 1
ATOM 1569 N N . VAL A 1 199 ? 5.887 4.650 -1.562 1.00 94.06 199 VAL A N 1
ATOM 1570 C CA . VAL A 1 199 ? 5.060 3.569 -0.995 1.00 94.06 199 VAL A CA 1
ATOM 1571 C C . VAL A 1 199 ? 5.829 2.823 0.091 1.00 94.06 199 VAL A C 1
ATOM 1573 O O . VAL A 1 199 ? 5.289 2.624 1.175 1.00 94.06 199 VAL A O 1
ATOM 1576 N N . VAL A 1 200 ? 7.097 2.470 -0.143 1.00 94.06 200 VAL A N 1
ATOM 1577 C CA . VAL A 1 200 ? 7.922 1.794 0.877 1.00 94.06 200 VAL A CA 1
ATOM 1578 C C . VAL A 1 200 ? 8.108 2.668 2.117 1.00 94.06 200 VAL A C 1
ATOM 1580 O O . VAL A 1 200 ? 7.990 2.185 3.241 1.00 94.06 200 VAL A O 1
ATOM 1583 N N . ALA A 1 201 ? 8.323 3.971 1.940 1.00 90.69 201 ALA A N 1
ATOM 1584 C CA . ALA A 1 201 ? 8.381 4.902 3.060 1.00 90.69 201 ALA A CA 1
ATOM 1585 C C . ALA A 1 201 ? 7.012 5.085 3.751 1.00 90.69 201 ALA A C 1
ATOM 1587 O O . ALA A 1 201 ? 6.942 5.176 4.975 1.00 90.69 201 ALA A O 1
ATOM 1588 N N . GLY A 1 202 ? 5.918 5.077 2.988 1.00 91.06 202 GLY A N 1
ATOM 1589 C CA . GLY A 1 202 ? 4.546 5.136 3.488 1.00 91.06 202 GLY A CA 1
ATOM 1590 C C . GLY A 1 202 ? 4.152 3.928 4.341 1.00 91.06 202 GLY A C 1
ATOM 1591 O O . GLY A 1 202 ? 3.452 4.089 5.338 1.00 91.06 202 GLY A O 1
ATOM 1592 N N . ILE A 1 203 ? 4.661 2.733 4.021 1.00 93.06 203 ILE A N 1
ATOM 1593 C CA . ILE A 1 203 ? 4.511 1.537 4.869 1.00 93.06 203 ILE A CA 1
ATOM 1594 C C . ILE A 1 203 ? 5.103 1.788 6.264 1.00 93.06 203 ILE A C 1
ATOM 1596 O O . ILE A 1 203 ? 4.508 1.376 7.258 1.00 93.06 203 ILE A O 1
ATOM 1600 N N . GLN A 1 204 ? 6.223 2.514 6.369 1.00 89.75 204 GLN A N 1
ATOM 1601 C CA . GLN A 1 204 ? 6.805 2.852 7.674 1.00 89.75 204 GLN A CA 1
ATOM 1602 C C . GLN A 1 204 ? 5.932 3.833 8.458 1.00 89.75 204 GLN A C 1
ATOM 1604 O O . GLN A 1 204 ? 5.720 3.638 9.650 1.00 89.75 204 GLN A O 1
ATOM 1609 N N . ILE A 1 205 ? 5.330 4.821 7.789 1.00 90.25 205 ILE A N 1
ATOM 1610 C CA . ILE A 1 205 ? 4.343 5.704 8.428 1.00 90.25 205 ILE A CA 1
ATOM 1611 C C . ILE A 1 205 ? 3.161 4.900 8.977 1.00 90.25 205 ILE A C 1
ATOM 1613 O O . ILE A 1 205 ? 2.736 5.136 10.105 1.00 90.25 205 ILE A O 1
ATOM 1617 N N . LEU A 1 206 ? 2.647 3.920 8.228 1.00 92.75 206 LEU A N 1
ATOM 1618 C CA . LEU A 1 206 ? 1.568 3.054 8.714 1.00 92.75 206 LEU A CA 1
ATOM 1619 C C . LEU A 1 206 ? 2.002 2.224 9.930 1.00 92.75 206 LEU A C 1
ATOM 1621 O O . LEU A 1 206 ? 1.235 2.107 10.882 1.00 92.75 206 LEU A O 1
ATOM 1625 N N . ARG A 1 207 ? 3.240 1.720 9.960 1.00 92.81 207 ARG A N 1
ATOM 1626 C CA . ARG A 1 207 ? 3.796 1.041 11.143 1.00 92.81 207 ARG A CA 1
ATOM 1627 C C . ARG A 1 207 ? 3.910 1.965 12.351 1.00 92.81 207 ARG A C 1
ATOM 1629 O O . ARG A 1 207 ? 3.632 1.540 13.469 1.00 92.81 207 ARG A O 1
ATOM 1636 N N . GLU A 1 208 ? 4.268 3.228 12.147 1.00 92.81 208 GLU A N 1
ATOM 1637 C CA . GLU A 1 208 ? 4.255 4.230 13.215 1.00 92.81 208 GLU A CA 1
ATOM 1638 C C . GLU A 1 208 ? 2.832 4.471 13.737 1.00 92.81 208 GLU A C 1
ATOM 1640 O O . GLU A 1 208 ? 2.628 4.472 14.950 1.00 92.81 208 GLU A O 1
ATOM 1645 N N . TYR A 1 209 ? 1.824 4.559 12.860 1.00 94.25 209 TYR A N 1
ATOM 1646 C CA . TYR A 1 209 ? 0.423 4.561 13.296 1.00 94.25 209 TYR A CA 1
ATOM 1647 C C . TYR A 1 209 ? 0.078 3.302 14.105 1.00 94.25 209 TYR A C 1
ATOM 1649 O O . TYR A 1 209 ? -0.517 3.428 15.172 1.00 94.25 209 TYR A O 1
ATOM 1657 N N . VAL A 1 210 ? 0.484 2.103 13.669 1.00 95.25 210 VAL A N 1
ATOM 1658 C CA . VAL A 1 210 ? 0.235 0.850 14.412 1.00 95.25 210 VAL A CA 1
ATOM 1659 C C . VAL A 1 210 ? 0.821 0.912 15.825 1.00 95.25 210 VAL A C 1
ATOM 1661 O O . VAL A 1 210 ? 0.144 0.525 16.776 1.00 95.25 210 VAL A O 1
ATOM 1664 N N . ARG A 1 211 ? 2.036 1.452 15.997 1.00 93.75 211 ARG A N 1
ATOM 1665 C CA . ARG A 1 211 ? 2.665 1.610 17.323 1.00 93.75 211 ARG A CA 1
ATOM 1666 C C . ARG A 1 211 ? 1.860 2.518 18.258 1.00 93.75 211 ARG A C 1
ATOM 1668 O O . ARG A 1 211 ? 1.838 2.275 19.461 1.00 93.75 211 ARG A O 1
ATOM 1675 N N . ILE A 1 212 ? 1.208 3.550 17.721 1.00 94.06 212 ILE A N 1
ATOM 1676 C CA . ILE A 1 212 ? 0.503 4.569 18.514 1.00 94.06 212 ILE A CA 1
ATOM 1677 C C . ILE A 1 212 ? -0.973 4.218 18.745 1.00 94.06 212 ILE A C 1
ATOM 1679 O O . ILE A 1 212 ? -1.452 4.271 19.880 1.00 94.06 212 ILE A O 1
ATOM 1683 N N . ILE A 1 213 ? -1.706 3.850 17.691 1.00 93.06 213 ILE A N 1
ATOM 1684 C CA . ILE A 1 213 ? -3.160 3.620 17.743 1.00 93.06 213 ILE A CA 1
ATOM 1685 C C . ILE A 1 213 ? -3.561 2.139 17.636 1.00 93.06 213 ILE A C 1
ATOM 1687 O O . ILE A 1 213 ? -4.741 1.814 17.763 1.00 93.06 213 ILE A O 1
ATOM 1691 N N . GLY A 1 214 ? -2.602 1.225 17.466 1.00 94.56 214 GLY A N 1
ATOM 1692 C CA . GLY A 1 214 ? -2.827 -0.221 17.389 1.00 94.56 214 GLY A CA 1
ATOM 1693 C C . GLY A 1 214 ? -3.102 -0.747 15.976 1.00 94.56 214 GLY A C 1
ATOM 1694 O O . GLY A 1 214 ? -3.152 0.003 15.003 1.00 94.56 214 GLY A O 1
ATOM 1695 N N . ASN A 1 215 ? -3.314 -2.065 15.867 1.00 94.94 215 ASN A N 1
ATOM 1696 C CA . ASN A 1 215 ? -3.372 -2.806 14.593 1.00 94.94 215 ASN A CA 1
ATOM 1697 C C . ASN A 1 215 ? -4.395 -2.276 13.582 1.00 94.94 215 ASN A C 1
ATOM 1699 O O . ASN A 1 215 ? -4.214 -2.452 12.379 1.00 94.94 215 ASN A O 1
ATOM 1703 N N . ARG A 1 216 ? -5.458 -1.607 14.041 1.00 95.31 216 ARG A N 1
ATOM 1704 C CA . ARG A 1 216 ? -6.464 -1.006 13.155 1.00 95.31 216 ARG A CA 1
ATOM 1705 C C . ARG A 1 216 ? -5.898 0.079 12.243 1.00 95.31 216 ARG A C 1
ATOM 1707 O O . ARG A 1 216 ? -6.466 0.322 11.188 1.00 95.31 216 ARG A O 1
ATOM 1714 N N . ALA A 1 217 ? -4.732 0.647 12.554 1.00 95.31 217 ALA A N 1
ATOM 1715 C CA . ALA A 1 217 ? -3.994 1.519 11.639 1.00 95.31 217 ALA A CA 1
ATOM 1716 C C . ALA A 1 217 ? -3.752 0.909 10.244 1.00 95.31 217 ALA A C 1
ATOM 1718 O O . ALA A 1 217 ? -3.698 1.646 9.261 1.00 95.31 217 ALA A O 1
ATOM 1719 N N . ASN A 1 218 ? -3.672 -0.419 10.123 1.00 95.88 218 ASN A N 1
ATOM 1720 C CA . ASN A 1 218 ? -3.545 -1.093 8.827 1.00 95.88 218 ASN A CA 1
ATOM 1721 C C . ASN A 1 218 ? -4.782 -0.925 7.924 1.00 95.88 218 ASN A C 1
ATOM 1723 O O . ASN A 1 218 ? -4.701 -1.160 6.723 1.00 95.88 218 ASN A O 1
ATOM 1727 N N . GLU A 1 219 ? -5.920 -0.482 8.465 1.00 95.56 219 GLU A N 1
ATOM 1728 C CA . GLU A 1 219 ? -7.132 -0.184 7.694 1.00 95.56 219 GLU A CA 1
ATOM 1729 C C . GLU A 1 219 ? -7.104 1.229 7.087 1.00 95.56 219 GLU A C 1
ATOM 1731 O O . GLU A 1 219 ? -7.926 1.531 6.225 1.00 95.56 219 GLU A O 1
ATOM 1736 N N . ILE A 1 220 ? -6.167 2.107 7.483 1.00 95.06 220 ILE A N 1
ATOM 1737 C CA . ILE A 1 220 ? -6.090 3.497 6.987 1.00 95.06 220 ILE A CA 1
ATOM 1738 C C . ILE A 1 220 ? -6.141 3.581 5.452 1.00 95.06 220 ILE A C 1
ATOM 1740 O O . ILE A 1 220 ? -6.888 4.426 4.956 1.00 95.06 220 ILE A O 1
ATOM 1744 N N . PRO A 1 221 ? -5.450 2.725 4.668 1.00 94.19 221 PRO A N 1
ATOM 1745 C CA . PRO A 1 221 ? -5.543 2.766 3.207 1.00 94.19 221 PRO A CA 1
ATOM 1746 C C . PRO A 1 221 ? -6.948 2.534 2.627 1.00 94.19 221 PRO A C 1
ATOM 1748 O O . PRO A 1 221 ? -7.199 2.957 1.498 1.00 94.19 221 PRO A O 1
ATOM 1751 N N . LEU A 1 222 ? -7.858 1.902 3.381 1.00 93.69 222 LEU A N 1
ATOM 1752 C CA . LEU A 1 222 ? -9.271 1.738 3.012 1.00 93.69 222 LEU A CA 1
ATOM 1753 C C . LEU A 1 222 ? -10.071 3.034 3.212 1.00 93.69 222 LEU A C 1
ATOM 1755 O O . LEU A 1 222 ? -11.077 3.259 2.540 1.00 93.69 222 LEU A O 1
ATOM 1759 N N . HIS A 1 223 ? -9.642 3.888 4.142 1.00 91.69 223 HIS A N 1
ATOM 1760 C CA . HIS A 1 223 ? -10.301 5.156 4.452 1.00 91.69 223 HIS A CA 1
ATOM 1761 C C . HIS A 1 223 ? -9.721 6.323 3.652 1.00 91.69 223 HIS A C 1
ATOM 1763 O O . HIS A 1 223 ? -10.471 7.150 3.140 1.00 91.69 223 HIS A O 1
ATOM 1769 N N . ALA A 1 224 ? -8.395 6.381 3.539 1.00 86.94 224 ALA A N 1
ATOM 1770 C CA . ALA A 1 224 ? -7.676 7.424 2.830 1.00 86.94 224 ALA A CA 1
ATOM 1771 C C . ALA A 1 224 ? -7.589 7.092 1.336 1.00 86.94 224 ALA A C 1
ATOM 1773 O O . ALA A 1 224 ? -6.627 6.493 0.848 1.00 86.94 224 ALA A O 1
ATOM 1774 N N . GLN A 1 225 ? -8.614 7.496 0.589 1.00 78.12 225 GLN A N 1
ATOM 1775 C CA . GLN A 1 225 ? -8.609 7.390 -0.862 1.00 78.12 225 GLN A CA 1
ATOM 1776 C C . GLN A 1 225 ? -7.464 8.251 -1.415 1.00 78.12 225 GLN A C 1
ATOM 1778 O O . GLN A 1 225 ? -7.301 9.417 -1.054 1.00 78.12 225 GLN A O 1
ATOM 1783 N N . GLY A 1 226 ? -6.636 7.661 -2.280 1.00 69.62 226 GLY A N 1
ATOM 1784 C CA . GLY A 1 226 ? -5.501 8.365 -2.880 1.00 69.62 226 GLY A CA 1
ATOM 1785 C C . GLY A 1 226 ? -4.193 8.302 -2.085 1.00 69.62 226 GLY A C 1
ATOM 1786 O O . GLY A 1 226 ? -3.306 9.115 -2.350 1.00 69.62 226 GLY A O 1
ATOM 1787 N N . CYS A 1 227 ? -4.009 7.321 -1.188 1.00 80.38 227 CYS A N 1
ATOM 1788 C CA . CYS A 1 227 ? -2.707 7.027 -0.564 1.00 80.38 227 CYS A CA 1
ATOM 1789 C C . CYS A 1 227 ? -1.556 6.993 -1.582 1.00 80.38 227 CYS A C 1
ATOM 1791 O O . CYS A 1 227 ? -0.486 7.548 -1.341 1.00 80.38 227 CYS A O 1
ATOM 1793 N N . 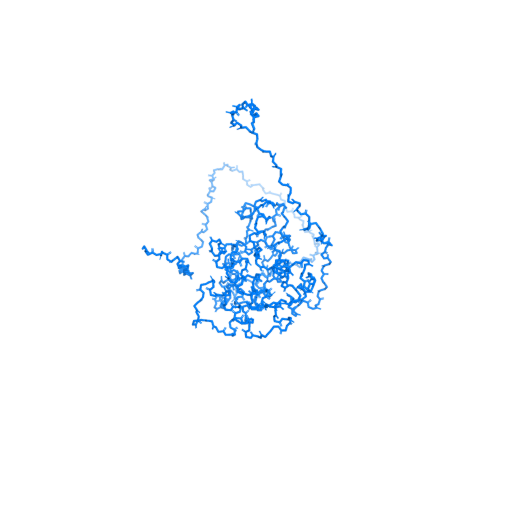LEU A 1 228 ? -1.791 6.414 -2.763 1.00 82.75 228 LEU A N 1
ATOM 1794 C CA . LEU A 1 228 ? -0.791 6.353 -3.827 1.00 82.75 228 LEU A CA 1
ATOM 1795 C C . LEU A 1 228 ? -0.364 7.744 -4.336 1.00 82.75 228 LEU A C 1
ATOM 1797 O O . LEU A 1 228 ? 0.799 7.932 -4.687 1.00 82.75 228 LEU A O 1
ATOM 1801 N N . GLN A 1 229 ? -1.267 8.732 -4.349 1.00 80.44 229 GLN A N 1
ATOM 1802 C CA . GLN A 1 229 ? -0.934 10.107 -4.747 1.00 80.44 229 GLN A CA 1
ATOM 1803 C C . GLN A 1 229 ? -0.095 10.809 -3.681 1.00 80.44 229 GLN A C 1
ATOM 1805 O O . GLN A 1 229 ? 0.904 11.437 -4.021 1.00 80.44 229 GLN A O 1
ATOM 1810 N N . LEU A 1 230 ? -0.438 10.651 -2.397 1.00 83.81 230 LEU A N 1
ATOM 1811 C CA . LEU A 1 230 ? 0.423 11.127 -1.312 1.00 83.81 230 LEU A CA 1
ATOM 1812 C C . LEU A 1 230 ? 1.828 10.532 -1.451 1.00 83.81 230 LEU A C 1
ATOM 1814 O O . LEU A 1 230 ? 2.821 11.257 -1.436 1.00 83.81 230 LEU A O 1
ATOM 1818 N N . PHE A 1 231 ? 1.904 9.216 -1.644 1.00 82.38 231 PHE A N 1
ATOM 1819 C CA . PHE A 1 231 ? 3.176 8.511 -1.709 1.00 82.38 231 PHE A CA 1
ATOM 1820 C C . PHE A 1 231 ? 3.986 8.841 -2.965 1.00 82.38 231 PHE A C 1
ATOM 1822 O O . PHE A 1 231 ? 5.206 8.943 -2.900 1.00 82.38 231 PHE A O 1
ATOM 1829 N N . ARG A 1 232 ? 3.341 9.155 -4.090 1.00 81.94 232 ARG A N 1
ATOM 1830 C CA . ARG A 1 232 ? 4.013 9.693 -5.284 1.00 81.94 232 ARG A CA 1
ATOM 1831 C C . ARG A 1 232 ? 4.762 11.003 -5.016 1.00 81.94 232 ARG A C 1
ATOM 1833 O O . ARG A 1 232 ? 5.778 11.264 -5.662 1.00 81.94 232 ARG A O 1
ATOM 1840 N N . HIS A 1 233 ? 4.259 11.822 -4.097 1.00 81.69 233 HIS A N 1
ATOM 1841 C CA . HIS A 1 233 ? 4.856 13.100 -3.710 1.00 81.69 233 HIS A CA 1
ATOM 1842 C C . HIS A 1 233 ? 5.620 13.017 -2.383 1.00 81.69 233 HIS A C 1
ATOM 1844 O O . HIS A 1 233 ? 6.004 14.045 -1.829 1.00 81.69 233 HIS A O 1
ATOM 1850 N N . TYR A 1 234 ? 5.868 11.812 -1.872 1.00 83.25 234 TYR A N 1
ATOM 1851 C CA . TYR A 1 234 ? 6.474 11.634 -0.565 1.00 83.25 234 TYR A CA 1
ATOM 1852 C C . TYR A 1 234 ? 7.899 12.189 -0.512 1.00 83.25 234 TYR A C 1
ATOM 1854 O O . TYR A 1 234 ? 8.732 11.935 -1.380 1.00 83.25 234 TYR A O 1
ATOM 1862 N N . THR A 1 235 ? 8.181 12.946 0.541 1.00 84.44 235 THR A N 1
ATOM 1863 C CA . THR A 1 235 ? 9.497 13.520 0.838 1.00 84.44 235 THR A CA 1
ATOM 1864 C C . THR A 1 235 ? 9.774 13.401 2.337 1.00 84.44 235 THR A C 1
ATOM 1866 O O . THR A 1 235 ? 8.829 13.228 3.111 1.00 84.44 235 THR A O 1
ATOM 1869 N N . PRO A 1 236 ? 11.030 13.550 2.797 1.00 85.00 236 PRO A N 1
ATOM 1870 C CA . PRO A 1 236 ? 11.326 13.597 4.230 1.00 85.00 236 PRO A CA 1
ATOM 1871 C C . PRO A 1 236 ? 10.544 14.688 4.981 1.00 85.00 236 PRO A C 1
ATOM 1873 O O . PRO A 1 236 ? 10.117 14.467 6.109 1.00 85.00 236 PRO A O 1
ATOM 1876 N N . ALA A 1 237 ? 10.287 15.838 4.346 1.00 86.12 237 ALA A N 1
ATOM 1877 C CA . ALA A 1 237 ? 9.455 16.895 4.926 1.00 86.12 237 ALA A CA 1
ATOM 1878 C C . ALA A 1 237 ? 7.990 16.449 5.087 1.00 86.12 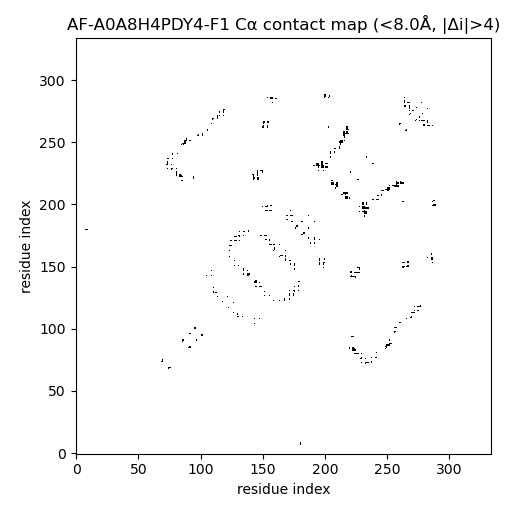237 ALA A C 1
ATOM 1880 O O . ALA A 1 237 ? 7.407 16.632 6.154 1.00 86.12 237 ALA A O 1
ATOM 1881 N N . CYS A 1 238 ? 7.430 15.783 4.069 1.00 87.38 238 CYS A N 1
ATOM 1882 C CA . CYS A 1 238 ? 6.101 15.173 4.147 1.00 87.38 238 CYS A CA 1
ATOM 1883 C C . CYS A 1 238 ? 6.014 14.137 5.276 1.00 87.38 238 CYS A C 1
ATOM 1885 O O . CYS A 1 238 ? 5.032 14.114 6.017 1.00 87.38 238 CYS A O 1
ATOM 1887 N N . ALA A 1 239 ? 7.047 13.299 5.418 1.00 86.56 239 ALA A N 1
ATOM 1888 C CA . ALA A 1 239 ? 7.143 12.305 6.480 1.00 86.56 239 ALA A CA 1
ATOM 1889 C C . ALA A 1 239 ? 7.062 12.976 7.854 1.00 86.56 239 ALA A C 1
ATOM 1891 O O . ALA A 1 239 ? 6.174 12.673 8.645 1.00 86.56 239 ALA A O 1
ATOM 1892 N N . SER A 1 240 ? 7.949 13.939 8.112 1.00 87.44 240 SER A N 1
ATOM 1893 C CA . SER A 1 240 ? 7.999 14.681 9.373 1.00 87.44 240 SER A CA 1
ATOM 1894 C C . SER A 1 240 ? 6.680 15.384 9.689 1.00 87.44 240 SER A C 1
ATOM 1896 O O . SER A 1 240 ? 6.234 15.357 10.835 1.00 87.44 240 SER A O 1
ATOM 1898 N N . PHE A 1 241 ? 6.027 15.967 8.681 1.00 90.06 241 PHE A N 1
ATOM 1899 C CA . PHE A 1 241 ? 4.727 16.611 8.841 1.00 90.06 241 PHE A CA 1
ATOM 1900 C C . PHE A 1 241 ? 3.642 15.628 9.303 1.00 90.06 241 PHE A C 1
ATOM 1902 O O . PHE A 1 241 ? 2.954 15.893 10.287 1.00 90.06 241 PHE A O 1
ATOM 1909 N N . ILE A 1 242 ? 3.520 14.470 8.642 1.00 90.81 242 ILE A N 1
ATOM 1910 C CA . ILE A 1 242 ? 2.538 13.441 9.016 1.00 90.81 242 ILE A CA 1
ATOM 1911 C C . ILE A 1 242 ? 2.853 12.882 10.405 1.00 90.81 242 ILE A C 1
ATOM 1913 O O . ILE A 1 242 ? 1.959 12.803 11.246 1.00 90.81 242 ILE A O 1
ATOM 1917 N N . ARG A 1 243 ? 4.125 12.566 10.682 1.00 91.06 243 ARG A N 1
ATOM 1918 C CA . ARG A 1 243 ? 4.582 12.007 11.966 1.00 91.06 243 ARG A CA 1
ATOM 1919 C C . ARG A 1 243 ? 4.192 12.854 13.165 1.00 91.06 243 ARG A C 1
ATOM 1921 O O . ARG A 1 243 ? 3.704 12.314 14.151 1.00 91.06 243 ARG A O 1
ATOM 1928 N N . ARG A 1 244 ? 4.326 14.181 13.064 1.00 92.25 244 ARG A N 1
ATOM 1929 C CA . ARG A 1 244 ? 3.917 15.116 14.128 1.00 92.25 244 ARG A CA 1
ATOM 1930 C C . ARG A 1 244 ? 2.430 15.008 14.486 1.00 92.25 244 ARG A C 1
ATOM 1932 O O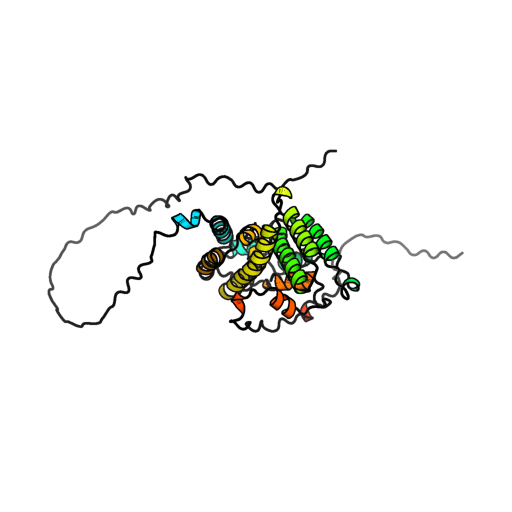 . ARG A 1 244 ? 2.049 15.376 15.590 1.00 92.25 244 ARG A O 1
ATOM 1939 N N . ARG A 1 245 ? 1.588 14.506 13.577 1.00 92.00 245 ARG A N 1
ATOM 1940 C CA . ARG A 1 245 ? 0.137 14.367 13.773 1.00 92.00 245 ARG A CA 1
ATOM 1941 C C . ARG A 1 245 ? -0.292 12.962 14.206 1.00 92.00 245 ARG A C 1
ATOM 1943 O O . ARG A 1 245 ? -1.411 12.817 14.687 1.00 92.00 245 ARG A O 1
ATOM 1950 N N . ILE A 1 246 ? 0.572 11.947 14.097 1.00 92.06 246 ILE A N 1
ATOM 1951 C CA . ILE A 1 246 ? 0.256 10.563 14.502 1.00 92.06 246 ILE A CA 1
ATOM 1952 C C . ILE A 1 246 ? -0.150 10.469 15.986 1.00 92.06 246 ILE A C 1
ATOM 1954 O O . ILE A 1 246 ? -1.175 9.844 16.254 1.00 92.06 246 ILE A O 1
ATOM 1958 N N . PRO A 1 247 ? 0.548 11.108 16.953 1.00 93.19 247 PRO A N 1
ATOM 1959 C CA . PRO A 1 247 ? 0.161 11.047 18.368 1.00 93.19 247 PRO A CA 1
ATOM 1960 C C . PRO A 1 247 ? -1.238 11.598 18.670 1.00 93.19 247 PRO A C 1
ATOM 1962 O O . PRO A 1 247 ? -1.818 11.266 19.697 1.00 93.19 247 PRO A O 1
ATOM 1965 N N . MET A 1 248 ? -1.780 12.436 17.781 1.00 92.56 248 MET A N 1
ATOM 1966 C CA . MET A 1 248 ? -3.112 13.029 17.919 1.00 92.56 248 MET A CA 1
ATOM 1967 C C . MET A 1 248 ? -4.214 12.169 17.285 1.00 92.56 248 MET A C 1
ATOM 1969 O O . MET A 1 248 ? -5.387 12.532 17.352 1.00 92.56 248 MET A O 1
ATOM 1973 N N . ALA A 1 249 ? -3.861 11.062 16.627 1.00 93.75 249 ALA A N 1
ATOM 1974 C CA . ALA A 1 249 ? -4.826 10.211 15.950 1.00 93.75 249 ALA A CA 1
ATOM 1975 C C . ALA A 1 249 ? -5.714 9.464 16.954 1.00 93.75 249 ALA A C 1
ATOM 1977 O O . ALA A 1 249 ? -5.259 8.979 17.991 1.00 93.75 249 ALA A O 1
ATOM 1978 N N . TYR A 1 250 ? -6.998 9.338 16.619 1.00 94.88 250 TYR A N 1
ATOM 1979 C CA . TYR A 1 250 ? -7.947 8.610 17.449 1.00 94.88 250 TYR A CA 1
ATOM 1980 C C . TYR A 1 250 ? -7.590 7.120 17.519 1.00 94.88 250 TYR A C 1
ATOM 1982 O O . TYR A 1 250 ? -7.439 6.458 16.490 1.00 94.88 250 TYR A O 1
ATOM 1990 N N . ARG A 1 251 ? -7.522 6.584 18.742 1.00 95.19 251 ARG A N 1
ATOM 1991 C CA . ARG A 1 251 ? -7.308 5.159 19.001 1.00 95.19 251 ARG A CA 1
ATOM 1992 C C . ARG A 1 251 ? -8.651 4.416 19.018 1.00 95.19 251 ARG A C 1
ATOM 1994 O O . ARG A 1 251 ? -9.422 4.631 19.954 1.00 95.19 251 ARG A O 1
ATOM 2001 N N . PRO A 1 252 ? -8.939 3.546 18.034 1.00 93.75 252 PRO A N 1
ATOM 2002 C CA . PRO A 1 252 ? -10.187 2.793 18.012 1.00 93.75 252 PRO A CA 1
ATOM 2003 C C . PRO A 1 252 ? -10.272 1.796 19.168 1.00 93.75 252 PRO A C 1
ATOM 2005 O O . PRO A 1 252 ? -9.270 1.199 19.566 1.00 93.75 252 PRO A O 1
ATOM 2008 N N . THR A 1 253 ? -11.482 1.598 19.690 1.00 93.62 253 THR A N 1
ATOM 2009 C CA . THR A 1 253 ? -11.739 0.705 20.832 1.00 93.62 253 THR A CA 1
ATOM 2010 C C . THR A 1 253 ? -12.207 -0.684 20.408 1.00 93.62 253 THR A C 1
ATOM 2012 O O . THR A 1 253 ? -11.975 -1.665 21.114 1.00 93.62 253 THR A O 1
ATOM 2015 N N . THR A 1 254 ? -12.839 -0.788 19.236 1.00 91.81 254 THR A N 1
ATOM 2016 C CA . THR A 1 254 ? -13.278 -2.076 18.686 1.00 91.81 254 THR A CA 1
ATOM 2017 C C . THR A 1 254 ? -12.067 -2.879 18.229 1.00 91.81 254 THR A C 1
ATOM 2019 O O . THR A 1 254 ? -11.280 -2.393 17.420 1.00 91.81 254 THR A O 1
ATOM 2022 N N . LEU A 1 255 ? -11.926 -4.108 18.727 1.00 91.56 255 LEU A N 1
ATOM 2023 C CA . LEU A 1 255 ? -10.817 -4.994 18.384 1.00 91.56 255 LEU A CA 1
ATOM 2024 C C . LEU A 1 255 ? -11.147 -5.806 17.129 1.00 91.56 255 LEU A C 1
ATOM 2026 O O . LEU A 1 255 ? -12.061 -6.628 17.142 1.00 91.56 255 LEU A O 1
ATOM 2030 N N . LEU A 1 256 ? -10.369 -5.594 16.068 1.00 93.62 256 LEU A N 1
ATOM 2031 C CA . LEU A 1 256 ? -10.396 -6.373 14.830 1.00 93.62 256 LEU A CA 1
ATOM 2032 C C . LEU A 1 256 ? -9.001 -6.946 14.554 1.00 93.62 256 LEU A C 1
ATOM 2034 O O . LEU A 1 256 ? -7.998 -6.384 15.000 1.00 93.62 256 LEU A O 1
ATOM 2038 N N . GLN A 1 257 ? -8.927 -8.051 13.810 1.00 94.12 257 GLN A N 1
ATOM 2039 C CA . GLN A 1 257 ? -7.672 -8.713 13.425 1.00 94.12 257 GLN A CA 1
ATOM 2040 C C . GLN A 1 257 ? -6.949 -7.986 12.274 1.00 94.12 257 GLN A C 1
ATOM 2042 O O . GLN A 1 257 ? -6.486 -8.586 11.304 1.00 94.12 257 GLN A O 1
ATOM 2047 N N . SER A 1 258 ? -6.850 -6.664 12.370 1.00 94.94 258 SER A N 1
ATOM 2048 C CA . SER A 1 258 ? -6.361 -5.773 11.313 1.00 94.94 258 SER A CA 1
ATOM 2049 C C . SER A 1 258 ? -4.869 -5.921 11.021 1.00 94.94 258 SER A C 1
ATOM 2051 O O . SER A 1 258 ? -4.382 -5.383 10.032 1.00 94.94 258 SER A O 1
ATOM 2053 N N . GLN A 1 259 ? -4.131 -6.707 11.809 1.00 92.94 259 GLN A N 1
ATOM 2054 C CA . GLN A 1 259 ? -2.785 -7.157 11.444 1.00 92.94 259 GLN A CA 1
ATOM 2055 C C . GLN A 1 259 ? -2.750 -7.938 10.118 1.00 92.94 259 GLN A C 1
ATOM 2057 O O . GLN A 1 259 ? -1.757 -7.855 9.409 1.00 92.94 259 GLN A O 1
ATOM 2062 N N . HIS A 1 260 ? -3.838 -8.608 9.714 1.00 91.31 260 HIS A N 1
ATOM 2063 C CA . HIS A 1 260 ? -3.905 -9.290 8.411 1.00 91.31 260 HIS A CA 1
ATOM 2064 C C . HIS A 1 260 ? -3.981 -8.327 7.215 1.00 91.31 260 HIS A C 1
ATOM 2066 O O . HIS A 1 260 ? -3.867 -8.755 6.071 1.00 91.31 260 HIS A O 1
ATOM 2072 N N . LEU A 1 261 ? -4.180 -7.028 7.464 1.00 95.00 261 LEU A N 1
ATOM 2073 C CA . LEU A 1 261 ? -4.150 -5.985 6.438 1.00 95.00 261 LEU A CA 1
ATOM 2074 C C . LEU A 1 261 ? -2.802 -5.253 6.390 1.00 95.00 261 LEU A C 1
ATOM 2076 O O . LEU A 1 261 ? -2.666 -4.280 5.648 1.00 95.00 261 LEU A O 1
ATOM 2080 N N . GLU A 1 262 ? -1.801 -5.684 7.170 1.00 95.38 262 GLU A N 1
ATOM 2081 C CA . GLU A 1 262 ? -0.450 -5.133 7.054 1.00 95.38 262 GLU A CA 1
ATOM 2082 C C . GLU A 1 262 ? 0.061 -5.368 5.623 1.00 95.38 262 GLU A C 1
ATOM 2084 O O . GLU A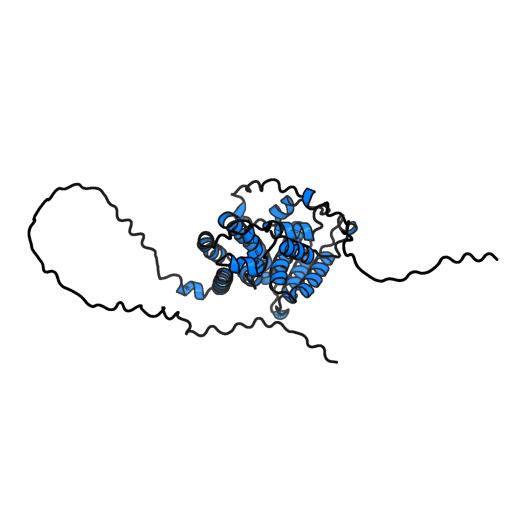 1 262 ? 0.028 -6.488 5.112 1.00 95.38 262 GLU A O 1
ATOM 2089 N N . ILE A 1 263 ? 0.547 -4.318 4.956 1.00 95.50 263 ILE A N 1
ATOM 2090 C CA . ILE A 1 263 ? 0.971 -4.406 3.548 1.00 95.50 263 ILE A CA 1
ATOM 2091 C C . ILE A 1 263 ? 2.012 -5.519 3.314 1.00 95.50 263 ILE A C 1
ATOM 2093 O O . ILE A 1 263 ? 1.846 -6.262 2.349 1.00 95.50 263 ILE A O 1
ATOM 2097 N N . PRO A 1 264 ? 3.048 -5.711 4.157 1.00 95.12 264 PRO A N 1
ATOM 2098 C CA . PRO A 1 264 ? 3.965 -6.840 4.022 1.00 95.12 264 PRO A CA 1
ATOM 2099 C C . PRO A 1 264 ? 3.274 -8.207 4.092 1.00 95.12 264 PRO A C 1
ATOM 2101 O O . PRO A 1 264 ? 3.678 -9.105 3.359 1.00 95.12 264 PRO A O 1
ATOM 2104 N N . ALA A 1 265 ? 2.237 -8.369 4.922 1.00 92.69 265 ALA A N 1
ATOM 2105 C CA . ALA A 1 265 ? 1.494 -9.627 5.036 1.00 92.69 265 ALA A CA 1
ATOM 2106 C C . ALA A 1 265 ? 0.697 -9.893 3.755 1.00 92.69 265 ALA A C 1
ATOM 2108 O O . ALA A 1 265 ? 0.796 -10.964 3.167 1.00 92.69 265 ALA A O 1
ATOM 2109 N N . LEU A 1 266 ? 0.027 -8.865 3.232 1.00 93.69 266 LEU A N 1
ATOM 2110 C CA . LEU A 1 266 ? -0.679 -8.951 1.953 1.00 93.69 266 LEU A CA 1
ATOM 2111 C C . LEU A 1 266 ? 0.271 -9.217 0.774 1.00 93.69 266 LEU A C 1
ATOM 2113 O O . LEU A 1 266 ? -0.083 -9.947 -0.152 1.00 93.69 266 LEU A O 1
ATOM 2117 N N . VAL A 1 267 ? 1.483 -8.650 0.788 1.00 93.50 267 VAL A N 1
ATOM 2118 C CA . VAL A 1 267 ? 2.521 -8.953 -0.212 1.00 93.50 267 VAL A CA 1
ATOM 2119 C C . VAL A 1 267 ? 2.975 -10.405 -0.087 1.00 93.50 267 VAL A C 1
ATOM 2121 O O . VAL A 1 267 ? 3.068 -11.087 -1.101 1.00 93.50 267 VAL A O 1
ATOM 2124 N N . TYR A 1 268 ? 3.224 -10.891 1.128 1.00 89.94 268 TYR A N 1
ATOM 2125 C CA . TYR A 1 268 ? 3.588 -12.284 1.378 1.00 89.94 268 TYR A CA 1
ATOM 2126 C C . TYR A 1 268 ? 2.524 -13.251 0.842 1.00 89.94 268 TYR A C 1
ATOM 2128 O O . TYR A 1 268 ? 2.849 -14.139 0.053 1.00 89.94 268 TYR A O 1
ATOM 2136 N N . ASP A 1 269 ? 1.251 -13.001 1.148 1.00 87.62 269 ASP A N 1
ATOM 2137 C CA . ASP A 1 269 ? 0.126 -13.787 0.638 1.00 87.62 269 ASP A CA 1
ATOM 2138 C C . ASP A 1 269 ? 0.031 -13.725 -0.893 1.00 87.62 269 ASP A C 1
ATOM 2140 O O . ASP A 1 269 ? -0.149 -14.749 -1.554 1.00 87.62 269 ASP A O 1
ATOM 2144 N N . THR A 1 270 ? 0.218 -12.535 -1.478 1.00 88.00 270 THR A N 1
ATOM 2145 C CA . THR A 1 270 ? 0.232 -12.339 -2.939 1.00 88.00 270 THR A CA 1
ATOM 2146 C C . THR A 1 270 ? 1.348 -13.139 -3.610 1.00 88.00 270 THR A C 1
ATOM 2148 O O . THR A 1 270 ? 1.186 -13.576 -4.744 1.00 88.00 270 THR A O 1
ATOM 2151 N N . LEU A 1 271 ? 2.472 -13.355 -2.924 1.00 85.94 271 LEU A N 1
ATOM 2152 C CA . LEU A 1 271 ? 3.622 -14.115 -3.421 1.00 85.94 271 LEU A CA 1
ATOM 2153 C C . LEU A 1 271 ? 3.519 -15.628 -3.164 1.00 85.94 271 LEU A C 1
ATOM 2155 O O . LEU A 1 271 ? 4.443 -16.362 -3.512 1.00 85.94 271 LEU A O 1
ATOM 2159 N N . GLY A 1 272 ? 2.395 -16.102 -2.620 1.00 81.50 272 GLY A N 1
ATOM 2160 C CA . GLY A 1 272 ? 2.131 -17.522 -2.377 1.00 81.50 272 GLY A CA 1
ATOM 2161 C C . GLY A 1 272 ? 2.117 -17.925 -0.905 1.00 81.50 272 GLY A C 1
ATOM 2162 O O . GLY A 1 272 ? 1.980 -19.114 -0.626 1.00 81.50 272 GLY A O 1
ATOM 2163 N N . GLY A 1 273 ? 2.238 -16.972 0.025 1.00 84.06 273 GLY A N 1
ATOM 2164 C CA . GLY A 1 273 ? 2.154 -17.226 1.462 1.00 84.06 273 GLY A CA 1
ATOM 2165 C C . GLY A 1 273 ? 3.181 -18.262 1.911 1.00 84.06 273 GLY A C 1
ATOM 2166 O O . GLY A 1 273 ? 4.359 -18.159 1.586 1.00 84.06 273 GLY A O 1
ATOM 2167 N N . GLU A 1 274 ? 2.741 -19.299 2.613 1.00 80.38 274 GLU A N 1
ATOM 2168 C CA . GLU A 1 274 ? 3.618 -20.380 3.086 1.00 80.38 274 GLU A CA 1
ATOM 2169 C C . GLU A 1 274 ? 4.317 -21.183 1.985 1.00 80.38 274 GLU A C 1
ATOM 2171 O O . GLU A 1 274 ? 5.345 -21.812 2.228 1.00 80.38 274 GLU A O 1
ATOM 2176 N N . HIS A 1 275 ? 3.799 -21.132 0.761 1.00 77.75 275 HIS A N 1
ATOM 2177 C CA . HIS A 1 275 ? 4.428 -21.769 -0.383 1.00 77.75 275 HIS A CA 1
ATOM 2178 C C . HIS A 1 275 ? 5.321 -20.804 -1.183 1.00 77.75 275 HIS A C 1
ATOM 2180 O O . HIS A 1 275 ? 5.888 -21.166 -2.215 1.00 77.75 275 HIS A O 1
ATOM 2186 N N . SER A 1 276 ? 5.431 -19.553 -0.737 1.00 78.38 276 SER A N 1
ATOM 2187 C CA . SER A 1 276 ? 6.379 -18.579 -1.265 1.00 78.38 276 SER A CA 1
ATOM 2188 C C . SER A 1 276 ? 7.819 -19.029 -1.008 1.00 78.38 276 SER A C 1
ATOM 2190 O O . SER A 1 276 ? 8.126 -19.644 0.011 1.00 78.38 276 SER A O 1
ATOM 2192 N N . LYS A 1 277 ? 8.749 -18.650 -1.894 1.00 82.75 277 LYS A N 1
ATOM 2193 C CA . LYS A 1 277 ? 10.189 -18.866 -1.657 1.00 82.75 277 LYS A CA 1
ATOM 2194 C C . LYS A 1 277 ? 10.780 -17.948 -0.578 1.00 82.75 277 LYS A C 1
ATOM 2196 O O . LYS A 1 277 ? 11.921 -18.156 -0.177 1.00 82.75 277 LYS A O 1
ATOM 2201 N N . TRP A 1 278 ? 10.057 -16.898 -0.189 1.00 87.38 278 TRP A N 1
ATOM 2202 C CA . TRP A 1 278 ? 10.470 -15.953 0.848 1.00 87.38 278 TRP A CA 1
ATOM 2203 C C . TRP A 1 278 ? 9.698 -16.218 2.120 1.00 87.38 278 TRP A C 1
ATOM 2205 O O . TRP A 1 278 ? 8.486 -16.406 2.062 1.00 87.38 278 TRP A O 1
ATOM 2215 N N . GLU A 1 279 ? 10.367 -16.104 3.257 1.00 90.12 279 GLU A N 1
ATOM 2216 C CA . GLU A 1 279 ? 9.688 -16.019 4.540 1.00 90.12 279 GLU A CA 1
ATOM 2217 C C . GLU A 1 279 ? 9.083 -14.621 4.731 1.00 90.12 279 GLU A C 1
ATOM 2219 O O . GLU A 1 279 ? 9.543 -13.625 4.160 1.00 90.12 279 GLU A O 1
ATOM 2224 N N . TYR A 1 280 ? 8.077 -14.509 5.600 1.00 90.00 280 TYR A N 1
ATOM 2225 C CA . TYR A 1 280 ? 7.474 -13.218 5.944 1.00 90.00 280 TYR A CA 1
ATOM 2226 C C . TYR A 1 280 ? 8.520 -12.175 6.385 1.00 90.00 280 TYR A C 1
ATOM 2228 O O . TYR A 1 280 ? 8.459 -10.997 6.014 1.00 90.00 280 TYR A O 1
ATOM 2236 N N . GLN A 1 281 ? 9.536 -12.614 7.132 1.00 92.62 281 GLN A N 1
ATOM 2237 C CA . GLN A 1 281 ? 10.617 -11.749 7.599 1.00 92.62 281 GLN A CA 1
ATOM 2238 C C . GLN A 1 281 ? 11.479 -11.207 6.448 1.00 92.62 281 GLN A C 1
ATOM 2240 O O . GLN A 1 281 ? 11.971 -10.080 6.534 1.00 92.62 281 GLN A O 1
ATOM 2245 N N . ASP A 1 282 ? 11.637 -11.953 5.353 1.00 91.81 282 ASP A N 1
ATOM 2246 C CA . ASP A 1 282 ? 12.354 -11.493 4.161 1.00 91.81 282 ASP A CA 1
ATOM 2247 C C . ASP A 1 282 ? 11.604 -10.353 3.481 1.00 91.81 282 ASP A C 1
ATOM 2249 O O . ASP A 1 282 ? 12.200 -9.317 3.176 1.00 91.81 282 ASP A O 1
ATOM 2253 N N . ILE A 1 283 ? 10.286 -10.505 3.312 1.00 92.62 283 ILE A N 1
ATOM 2254 C CA . ILE A 1 283 ? 9.407 -9.458 2.775 1.00 92.62 283 ILE A CA 1
ATOM 2255 C C . ILE A 1 283 ? 9.490 -8.208 3.652 1.00 92.62 283 ILE A C 1
ATOM 2257 O O . ILE A 1 283 ? 9.721 -7.103 3.155 1.00 92.62 283 ILE A O 1
ATOM 2261 N N . CYS A 1 284 ? 9.399 -8.382 4.972 1.00 93.12 284 CYS A N 1
ATOM 2262 C CA . CYS A 1 284 ? 9.552 -7.291 5.924 1.00 93.12 284 CYS A CA 1
ATOM 2263 C C . CYS A 1 284 ? 10.900 -6.578 5.808 1.00 93.12 284 CYS A C 1
ATOM 2265 O O . CYS A 1 284 ? 10.926 -5.359 5.959 1.00 93.12 284 CYS A O 1
ATOM 2267 N N . ARG A 1 285 ? 12.005 -7.298 5.567 1.00 92.56 285 ARG A N 1
ATOM 2268 C CA . ARG A 1 285 ? 13.345 -6.715 5.380 1.00 92.56 285 ARG A CA 1
ATOM 2269 C C . ARG A 1 285 ? 13.468 -5.973 4.053 1.00 92.56 285 ARG A C 1
ATOM 2271 O O . ARG A 1 285 ? 14.014 -4.875 4.037 1.00 92.56 285 ARG A O 1
ATOM 2278 N N . MET A 1 286 ? 12.938 -6.537 2.970 1.00 94.00 286 MET A N 1
ATOM 2279 C CA . MET A 1 286 ? 12.946 -5.904 1.648 1.00 94.00 286 MET A CA 1
ATOM 2280 C C . MET A 1 286 ? 12.103 -4.626 1.603 1.00 94.00 286 MET A C 1
ATOM 2282 O O . MET A 1 286 ? 12.432 -3.718 0.855 1.00 94.00 286 MET A O 1
ATOM 2286 N N . LEU A 1 287 ? 11.051 -4.526 2.421 1.00 93.06 287 LEU A N 1
ATOM 2287 C CA . LEU A 1 287 ? 10.195 -3.338 2.521 1.00 93.06 287 LEU A CA 1
ATOM 2288 C C . LEU A 1 287 ? 10.659 -2.323 3.586 1.00 93.06 287 LEU A C 1
ATOM 2290 O O . LEU A 1 287 ? 9.897 -1.426 3.957 1.00 93.06 287 LEU A O 1
ATOM 2294 N N . ARG A 1 288 ? 11.893 -2.431 4.096 1.00 86.69 288 ARG A N 1
ATOM 2295 C CA . ARG A 1 288 ? 12.488 -1.381 4.941 1.00 86.69 288 ARG A CA 1
ATOM 2296 C C . ARG A 1 288 ? 13.135 -0.294 4.103 1.00 86.69 288 ARG A C 1
ATOM 2298 O O . ARG A 1 288 ? 13.654 -0.531 3.018 1.00 86.69 288 ARG A O 1
ATOM 2305 N N . THR A 1 289 ? 13.145 0.909 4.663 1.00 74.69 289 THR A N 1
ATOM 2306 C CA . THR A 1 289 ? 13.987 1.999 4.161 1.00 74.69 289 THR A CA 1
ATOM 2307 C C . THR A 1 289 ? 15.252 2.101 5.008 1.00 74.69 289 THR A C 1
ATOM 2309 O O . THR A 1 289 ? 15.255 1.695 6.169 1.00 74.69 289 THR A O 1
ATOM 2312 N N . ASP A 1 290 ? 16.324 2.677 4.463 1.00 59.69 290 ASP A N 1
ATOM 2313 C CA . ASP A 1 290 ? 17.590 2.850 5.193 1.00 59.69 290 ASP A CA 1
ATOM 2314 C C . ASP A 1 290 ? 17.472 3.726 6.457 1.00 59.69 290 ASP A C 1
ATOM 2316 O O . ASP A 1 290 ? 18.342 3.663 7.323 1.00 59.69 290 ASP A O 1
ATOM 2320 N N . TRP A 1 291 ? 16.375 4.477 6.606 1.00 49.47 291 TRP A N 1
ATOM 2321 C CA . TRP A 1 291 ? 16.033 5.247 7.809 1.00 49.47 291 TRP A CA 1
ATOM 2322 C C . TRP A 1 291 ? 15.842 4.381 9.067 1.00 49.47 291 TRP A C 1
ATOM 2324 O O . TRP A 1 291 ? 15.896 4.908 10.170 1.00 49.47 291 TRP A O 1
ATOM 2334 N N . ASP A 1 292 ? 15.653 3.071 8.895 1.00 49.88 292 ASP A N 1
ATOM 2335 C CA . ASP A 1 292 ? 15.281 2.107 9.937 1.00 49.88 292 ASP A CA 1
ATOM 2336 C C . ASP A 1 292 ? 16.452 1.209 10.383 1.00 49.88 292 ASP A C 1
ATOM 2338 O O . ASP A 1 292 ? 16.271 0.286 11.170 1.00 49.88 292 ASP A O 1
ATOM 2342 N N . ARG A 1 293 ? 17.683 1.424 9.886 1.00 48.50 293 ARG A N 1
ATOM 2343 C CA . ARG A 1 293 ? 18.836 0.574 10.268 1.00 48.50 293 ARG A CA 1
ATOM 2344 C C . ARG A 1 293 ? 19.284 0.739 11.731 1.00 48.50 293 ARG A C 1
ATOM 2346 O O . ARG A 1 293 ? 20.201 0.033 12.143 1.00 48.50 293 ARG A O 1
ATOM 2353 N N . GLY A 1 294 ? 18.683 1.664 12.483 1.00 43.19 294 GLY A N 1
ATOM 2354 C CA . GLY A 1 294 ? 19.013 1.947 13.883 1.00 43.19 294 GLY A CA 1
ATOM 2355 C C . GLY A 1 294 ? 18.048 1.367 14.921 1.00 43.19 294 GLY A C 1
ATOM 2356 O O . GLY A 1 294 ? 18.468 1.201 16.060 1.00 43.19 294 GLY A O 1
ATOM 2357 N N . ASP A 1 295 ? 16.812 1.028 14.541 1.00 43.88 295 ASP A N 1
ATOM 2358 C CA . ASP A 1 295 ? 15.814 0.476 15.462 1.00 43.88 295 ASP A CA 1
ATOM 2359 C C . ASP A 1 295 ? 15.639 -1.020 15.185 1.00 43.88 295 ASP A C 1
ATOM 2361 O O . ASP A 1 295 ? 15.193 -1.445 14.114 1.00 43.88 295 ASP A O 1
ATOM 2365 N N . GLU A 1 296 ? 16.019 -1.842 16.163 1.00 43.22 296 GLU A N 1
ATOM 2366 C CA . GLU A 1 296 ? 15.674 -3.258 16.172 1.00 43.22 296 GLU A CA 1
ATOM 2367 C C . GLU A 1 296 ? 14.151 -3.400 16.038 1.00 43.22 296 GLU A C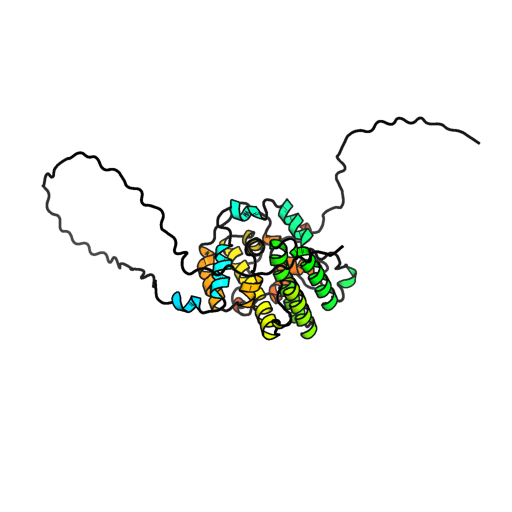 1
ATOM 2369 O O . GLU A 1 296 ? 13.371 -2.663 16.645 1.00 43.22 296 GLU A O 1
ATOM 2374 N N . MET A 1 297 ? 13.722 -4.346 15.197 1.00 39.22 297 MET A N 1
ATOM 2375 C CA . MET A 1 297 ? 12.320 -4.757 15.137 1.00 39.22 297 MET A CA 1
ATOM 2376 C C . MET A 1 297 ? 11.809 -4.986 16.558 1.00 39.22 297 MET A C 1
ATOM 2378 O O . MET A 1 297 ? 12.447 -5.748 17.285 1.00 39.22 297 MET A O 1
ATOM 2382 N N . PRO A 1 298 ? 10.636 -4.456 16.942 1.00 41.78 298 PRO A N 1
ATOM 2383 C CA . PRO A 1 298 ? 9.895 -5.104 18.005 1.00 41.78 298 PRO A CA 1
ATOM 2384 C C . PRO A 1 298 ? 9.694 -6.549 17.551 1.00 41.78 298 PRO A C 1
ATOM 2386 O O . PRO A 1 298 ? 9.236 -6.763 16.425 1.00 41.78 298 PRO A O 1
ATOM 2389 N N . GLU A 1 299 ? 10.067 -7.522 18.378 1.00 37.19 299 GLU A N 1
ATOM 2390 C CA . GLU A 1 299 ? 9.607 -8.898 18.223 1.00 37.19 299 GLU A CA 1
ATOM 2391 C C . GLU A 1 299 ? 8.079 -8.828 18.109 1.00 37.19 299 GLU A C 1
ATOM 2393 O O . GLU A 1 299 ? 7.367 -8.617 19.093 1.00 37.19 299 GLU A O 1
ATOM 2398 N N . LEU A 1 300 ? 7.567 -8.876 16.876 1.00 43.78 300 LEU A N 1
ATOM 2399 C CA . LEU A 1 300 ? 6.160 -9.128 16.633 1.00 43.78 300 LEU A CA 1
ATOM 2400 C C . LEU A 1 300 ? 5.932 -10.477 17.295 1.00 43.78 300 LEU A C 1
ATOM 2402 O O . LEU A 1 300 ? 6.512 -11.464 16.844 1.00 43.78 300 LEU A O 1
ATOM 2406 N N . LEU A 1 301 ? 5.185 -10.460 18.407 1.00 36.38 301 LEU A N 1
ATOM 2407 C CA . LEU A 1 301 ? 4.655 -11.640 19.082 1.00 36.38 301 LEU A CA 1
ATOM 2408 C C . LEU A 1 301 ? 4.368 -12.679 18.018 1.00 36.38 301 LEU A C 1
ATOM 2410 O O . LEU A 1 301 ? 3.554 -12.385 17.148 1.00 36.38 301 LEU A O 1
ATOM 2414 N N . ASP A 1 302 ? 5.097 -13.792 18.092 1.00 35.94 302 ASP A N 1
ATOM 2415 C CA . ASP A 1 302 ? 5.037 -14.963 17.225 1.00 35.94 302 ASP A CA 1
ATOM 2416 C C . ASP A 1 302 ? 3.592 -15.162 16.747 1.00 35.94 302 ASP A C 1
ATOM 2418 O O . ASP A 1 302 ? 2.743 -15.706 17.459 1.00 35.94 302 ASP A O 1
ATOM 2422 N N . VAL A 1 303 ? 3.261 -14.556 15.599 1.00 42.56 303 VAL A N 1
ATOM 2423 C CA . VAL A 1 303 ? 1.940 -14.703 15.006 1.00 42.56 303 VAL A CA 1
ATOM 2424 C C . VAL A 1 303 ? 2.017 -16.089 14.433 1.00 42.56 303 VAL A C 1
ATOM 2426 O O . VAL A 1 303 ? 2.687 -16.302 13.426 1.00 42.56 303 VAL A O 1
ATOM 2429 N N . ASP A 1 304 ? 1.402 -17.030 15.134 1.00 38.06 304 ASP A N 1
ATOM 2430 C CA . ASP A 1 304 ? 1.313 -18.400 14.684 1.00 38.06 304 ASP A CA 1
ATOM 2431 C C . ASP A 1 304 ? 0.554 -18.435 13.349 1.00 38.06 304 ASP A C 1
ATOM 2433 O O . ASP A 1 304 ? -0.678 -18.452 13.289 1.00 38.06 304 ASP A O 1
ATOM 2437 N N . MET A 1 305 ? 1.318 -18.393 12.257 1.00 45.44 305 MET A N 1
ATOM 2438 C CA . MET A 1 305 ? 0.802 -18.456 10.895 1.00 45.44 305 MET A CA 1
ATOM 2439 C C . MET A 1 305 ? 0.246 -19.852 10.577 1.00 45.44 305 MET A C 1
ATOM 2441 O O . MET A 1 305 ? -0.417 -20.001 9.554 1.00 45.44 305 MET A O 1
ATOM 2445 N N . THR A 1 306 ? 0.434 -20.865 11.442 1.00 43.47 306 THR A N 1
ATOM 2446 C CA . THR A 1 306 ? -0.172 -22.193 11.235 1.00 43.47 306 THR A CA 1
ATOM 2447 C C . THR A 1 306 ? -1.694 -22.181 11.412 1.00 43.47 306 THR A C 1
ATOM 2449 O O . THR A 1 306 ? -2.386 -22.976 10.784 1.00 43.47 306 THR A O 1
ATOM 2452 N N . PHE A 1 307 ? -2.259 -21.202 12.131 1.00 36.09 307 PHE A N 1
ATOM 2453 C CA . PHE A 1 307 ? -3.715 -20.995 12.191 1.00 36.09 307 PHE A CA 1
ATOM 2454 C C . PHE A 1 307 ? -4.315 -20.348 10.929 1.00 36.09 307 PHE A C 1
ATOM 2456 O O . PHE A 1 307 ? -5.536 -20.259 10.804 1.00 36.09 307 PHE A O 1
ATOM 2463 N N . VAL A 1 308 ? -3.488 -19.904 9.975 1.00 46.16 308 VAL A N 1
ATOM 2464 C CA . VAL A 1 308 ? -3.946 -19.372 8.675 1.00 46.16 308 VAL A CA 1
ATOM 2465 C C . VAL A 1 308 ? -4.281 -20.510 7.692 1.00 46.16 308 VAL A C 1
ATOM 2467 O O . VAL A 1 308 ? -4.808 -20.263 6.609 1.00 46.16 308 VAL A O 1
ATOM 2470 N N . MET A 1 309 ? -4.023 -21.764 8.076 1.00 41.56 309 MET A N 1
ATOM 2471 C CA . MET A 1 309 ? -3.781 -22.856 7.135 1.00 41.56 309 MET A CA 1
ATOM 2472 C C . MET A 1 309 ? -4.702 -24.077 7.242 1.00 41.56 309 MET A C 1
ATOM 2474 O O . MET A 1 309 ? -4.613 -24.971 6.408 1.00 41.56 309 MET A O 1
ATOM 2478 N N . GLU A 1 310 ? -5.654 -24.097 8.172 1.00 37.91 310 GLU A N 1
ATOM 2479 C CA . GLU A 1 310 ? -6.702 -25.124 8.200 1.00 37.91 310 GLU A CA 1
ATOM 2480 C C . GLU A 1 310 ? -8.079 -24.456 8.265 1.00 37.91 310 GLU A C 1
ATOM 2482 O O . GLU A 1 310 ? -8.690 -24.335 9.323 1.00 37.91 310 GLU A O 1
ATOM 2487 N N . PHE A 1 311 ? -8.579 -23.989 7.120 1.00 41.84 311 PHE A N 1
ATOM 2488 C CA . PHE A 1 311 ? -10.021 -23.806 6.954 1.00 41.84 311 PHE A CA 1
ATOM 2489 C C . PHE A 1 311 ? -10.534 -24.966 6.113 1.00 41.84 311 PHE A C 1
ATOM 2491 O O . PHE A 1 311 ? -10.503 -24.934 4.886 1.00 41.84 311 PHE A O 1
ATOM 2498 N N . ASP A 1 312 ? -10.920 -26.007 6.847 1.00 38.47 312 ASP A N 1
ATOM 2499 C CA . ASP A 1 312 ? -11.589 -27.215 6.386 1.00 38.47 312 ASP A CA 1
ATOM 2500 C C . ASP A 1 312 ? -12.779 -26.843 5.482 1.00 38.47 312 ASP A C 1
ATOM 2502 O O . ASP A 1 312 ? -13.662 -26.079 5.881 1.00 38.47 312 ASP A O 1
ATOM 2506 N N . GLU A 1 313 ? -12.807 -27.386 4.264 1.00 42.84 313 GLU A N 1
ATOM 2507 C CA . GLU A 1 313 ? -13.936 -27.320 3.324 1.00 42.84 313 GLU A CA 1
ATOM 2508 C C . GLU A 1 313 ? -15.095 -28.222 3.789 1.00 42.84 313 GLU A C 1
ATOM 2510 O O . GLU A 1 313 ? -15.588 -29.056 3.034 1.00 42.84 313 GLU A O 1
ATOM 2515 N N . ASN A 1 314 ? -15.530 -28.099 5.043 1.00 36.25 314 ASN A N 1
ATOM 2516 C CA . ASN A 1 314 ? -16.712 -28.802 5.530 1.00 36.25 314 ASN A CA 1
ATOM 2517 C C . ASN A 1 314 ? -17.814 -27.783 5.809 1.00 36.25 314 ASN A C 1
ATOM 2519 O O . ASN A 1 314 ? -17.913 -27.198 6.886 1.00 36.25 314 ASN A O 1
ATOM 2523 N N . GLU A 1 315 ? -18.599 -27.555 4.758 1.00 40.19 315 GLU A N 1
ATOM 2524 C CA . GLU A 1 315 ? -19.893 -26.889 4.783 1.00 40.19 315 GLU A CA 1
ATOM 2525 C C . GLU A 1 315 ? -20.817 -27.594 5.790 1.00 40.19 315 GLU A C 1
ATOM 2527 O O . GLU A 1 315 ? -21.112 -28.784 5.666 1.00 40.19 315 GLU A O 1
ATOM 2532 N N . ASP A 1 316 ? -21.284 -26.842 6.789 1.00 39.62 316 ASP A N 1
ATOM 2533 C CA . ASP A 1 316 ? -22.468 -27.196 7.564 1.00 39.62 316 ASP A CA 1
ATOM 2534 C C . ASP A 1 316 ? -23.692 -27.110 6.633 1.00 39.62 316 ASP A C 1
ATOM 2536 O O . ASP A 1 316 ? -24.243 -26.034 6.387 1.00 39.62 316 ASP A O 1
ATOM 2540 N N . ASP A 1 317 ? -24.117 -28.262 6.112 1.00 46.38 317 ASP A N 1
ATOM 2541 C CA . ASP A 1 317 ? -25.459 -28.477 5.571 1.00 46.38 317 ASP A CA 1
ATOM 2542 C C . ASP A 1 317 ? -26.484 -28.415 6.722 1.00 46.38 317 ASP A C 1
ATOM 2544 O O . ASP A 1 317 ? -26.921 -29.434 7.260 1.00 46.38 317 ASP A O 1
ATOM 2548 N N . GLU A 1 318 ? -26.909 -27.207 7.086 1.00 46.06 318 GLU A N 1
ATOM 2549 C CA . GLU A 1 318 ? -28.179 -26.988 7.781 1.00 46.06 318 GLU A CA 1
ATOM 2550 C C . GLU A 1 318 ? -29.005 -25.915 7.060 1.00 46.06 318 GLU A C 1
ATOM 2552 O O . GLU A 1 318 ? -28.991 -24.738 7.414 1.00 46.06 318 GLU A O 1
ATOM 2557 N N . GLU A 1 319 ? -29.825 -26.339 6.094 1.00 38.91 319 GLU A N 1
ATOM 2558 C CA . GLU A 1 319 ? -31.139 -25.717 5.931 1.00 38.91 319 GLU A CA 1
ATOM 2559 C C . GLU A 1 319 ? -32.216 -26.758 5.595 1.00 38.91 319 GLU A C 1
ATOM 2561 O O . GLU A 1 319 ? -32.280 -27.372 4.529 1.00 38.91 319 GLU A O 1
ATOM 2566 N N . ASP A 1 320 ? -33.062 -26.967 6.595 1.00 41.25 320 ASP A N 1
ATOM 2567 C CA . ASP A 1 320 ? -34.201 -27.860 6.627 1.00 41.25 320 ASP A CA 1
ATOM 2568 C C . ASP A 1 320 ? -35.410 -27.186 5.947 1.00 41.25 320 ASP A C 1
ATOM 2570 O O . ASP A 1 320 ? -35.775 -26.057 6.282 1.00 41.25 320 ASP A O 1
ATOM 2574 N N . GLY A 1 321 ? -36.106 -27.904 5.058 1.00 33.81 321 GLY A N 1
ATOM 2575 C CA . GLY A 1 321 ? -37.544 -27.681 4.883 1.00 33.81 321 GLY A CA 1
ATOM 2576 C C . GLY A 1 321 ? -38.124 -27.584 3.468 1.00 33.81 321 GLY A C 1
ATOM 2577 O O . GLY A 1 321 ? -38.341 -26.501 2.937 1.00 33.81 321 GLY A O 1
ATOM 2578 N N . LYS A 1 322 ? -38.677 -28.736 3.060 1.00 35.53 322 LYS A N 1
ATOM 2579 C CA . LYS A 1 322 ? -39.901 -28.945 2.253 1.00 35.53 322 LYS A CA 1
ATOM 2580 C C . LYS A 1 322 ? -39.751 -28.971 0.729 1.00 35.53 322 LYS A C 1
ATOM 2582 O O . LYS A 1 322 ? -39.966 -27.978 0.051 1.00 35.53 322 LYS A O 1
ATOM 2587 N N . ASP A 1 323 ? -39.716 -30.196 0.202 1.00 37.03 323 ASP A N 1
ATOM 2588 C CA . ASP A 1 323 ? -40.787 -30.589 -0.714 1.00 37.03 323 ASP A CA 1
ATOM 2589 C C . ASP A 1 323 ? -41.142 -32.080 -0.598 1.00 37.03 323 ASP A C 1
ATOM 2591 O O . ASP A 1 323 ? -40.316 -32.983 -0.723 1.00 37.03 323 ASP A O 1
ATOM 2595 N N . GLN A 1 324 ? -42.421 -32.333 -0.318 1.00 39.59 324 GLN A N 1
ATOM 2596 C CA . GLN A 1 324 ? -43.024 -33.660 -0.294 1.00 39.59 324 GLN A CA 1
ATOM 2597 C C . GLN A 1 324 ? -43.132 -34.201 -1.720 1.00 39.59 324 GLN A C 1
ATOM 2599 O O . GLN A 1 324 ? -43.988 -33.738 -2.470 1.00 39.59 324 GLN A O 1
ATOM 2604 N N . ARG A 1 325 ? -42.397 -35.266 -2.059 1.00 32.38 325 ARG A N 1
ATOM 2605 C CA . ARG A 1 325 ? -42.864 -36.259 -3.043 1.00 32.38 325 ARG A CA 1
ATOM 2606 C C . ARG A 1 325 ? -42.463 -37.671 -2.639 1.00 32.38 325 ARG A C 1
ATOM 2608 O O . ARG A 1 325 ? -41.377 -38.158 -2.925 1.00 32.38 325 ARG A O 1
ATOM 2615 N N . THR A 1 326 ? -43.415 -38.345 -2.008 1.00 35.84 326 THR A N 1
ATOM 2616 C CA . THR A 1 326 ? -43.568 -39.797 -2.028 1.00 35.84 326 THR A CA 1
ATOM 2617 C C . THR A 1 326 ? -43.512 -40.310 -3.466 1.00 35.84 326 THR A C 1
ATOM 2619 O O . THR A 1 326 ? -44.373 -39.947 -4.262 1.00 35.84 326 THR A O 1
ATOM 2622 N N . PHE A 1 327 ? -42.575 -41.206 -3.789 1.00 32.53 327 PHE A N 1
ATOM 2623 C CA . PHE A 1 327 ? -42.773 -42.151 -4.887 1.00 32.53 327 PHE A CA 1
ATOM 2624 C C . PHE A 1 327 ? -42.321 -43.569 -4.534 1.00 32.53 327 PHE A C 1
ATOM 2626 O O . PHE A 1 327 ? -41.226 -43.844 -4.055 1.00 32.53 327 PHE A O 1
ATOM 2633 N N . THR A 1 328 ? -43.292 -44.437 -4.765 1.00 29.72 328 THR A N 1
ATOM 2634 C CA . THR A 1 328 ? -43.437 -45.859 -4.514 1.00 29.72 328 THR A CA 1
ATOM 2635 C C . THR A 1 328 ? -42.390 -46.721 -5.217 1.00 29.72 328 THR A C 1
ATOM 2637 O O . THR A 1 328 ? -42.087 -46.533 -6.391 1.00 29.72 328 THR A O 1
ATOM 2640 N N . ILE A 1 329 ? -41.926 -47.748 -4.505 1.00 32.97 329 ILE A N 1
ATOM 2641 C CA . ILE A 1 329 ? -41.171 -48.884 -5.038 1.00 32.97 329 ILE A CA 1
ATOM 2642 C C . ILE A 1 329 ? -42.037 -49.637 -6.061 1.00 32.97 329 ILE A C 1
ATOM 2644 O O . ILE A 1 329 ? -43.092 -50.164 -5.707 1.00 32.97 329 ILE A O 1
ATOM 2648 N N . GLN A 1 330 ? -41.551 -49.798 -7.292 1.00 31.39 330 GLN A N 1
ATOM 2649 C CA . GLN A 1 330 ? -41.958 -50.907 -8.156 1.00 31.39 330 GLN A CA 1
ATOM 2650 C C . GLN A 1 330 ? -40.729 -51.679 -8.635 1.00 31.39 330 GLN A C 1
ATOM 2652 O O . GLN A 1 330 ? -39.960 -51.227 -9.477 1.00 31.39 330 GLN A O 1
ATOM 2657 N N . ARG A 1 331 ? -40.581 -52.893 -8.091 1.00 35.06 331 ARG A N 1
ATOM 2658 C CA . ARG A 1 331 ? -39.894 -53.998 -8.761 1.00 35.06 331 ARG A CA 1
ATOM 2659 C C . ARG A 1 331 ? -40.720 -54.390 -9.982 1.00 35.06 331 ARG A C 1
ATOM 2661 O O . ARG A 1 331 ? -41.886 -54.741 -9.819 1.00 35.06 331 ARG A O 1
ATOM 2668 N N . VAL A 1 332 ? -40.095 -54.453 -11.152 1.00 33.22 332 VAL A N 1
ATOM 2669 C CA . VAL A 1 332 ? -40.561 -55.306 -12.249 1.00 33.22 332 VAL A CA 1
ATOM 2670 C C . VAL A 1 332 ? -39.358 -56.078 -12.775 1.00 33.22 332 VAL A C 1
ATOM 2672 O O . VAL A 1 332 ? -38.378 -55.497 -13.229 1.00 33.22 332 VAL A O 1
ATOM 2675 N N . TYR A 1 333 ? -39.443 -57.399 -12.633 1.00 32.91 333 TYR A N 1
ATOM 2676 C CA . TYR A 1 333 ? -38.608 -58.375 -13.318 1.00 32.91 333 TYR A CA 1
ATOM 2677 C C . TYR A 1 333 ? -38.995 -58.420 -14.796 1.00 32.91 333 TYR A C 1
ATOM 2679 O O . TYR A 1 333 ? -40.188 -58.499 -15.095 1.00 32.91 333 TYR A O 1
ATOM 2687 N N . SER A 1 334 ? -38.007 -58.466 -15.687 1.00 42.62 334 SER A N 1
ATOM 2688 C CA . SER A 1 334 ? -38.016 -59.222 -16.950 1.00 42.62 334 SER A CA 1
ATOM 2689 C C . SER A 1 334 ? -36.583 -59.365 -17.436 1.00 42.62 334 SER A C 1
ATOM 2691 O O . SER A 1 334 ? -35.949 -58.308 -17.640 1.00 42.62 334 SER A O 1
#

Radius of gyration: 28.8 Å; Cα contacts (8 Å, |Δi|>4): 282; chains: 1; bounding box: 63×106×84 Å

pLDDT: mean 71.18, std 25.28, range [26.64, 96.94]

Organism: NCBI:txid1237068

Solvent-accessible surface area (backbone atoms only — not comparable to full-atom values): 21154 Å² total; per-residue (Å²): 133,86,82,82,79,84,76,75,73,93,72,78,78,80,81,63,99,72,80,70,82,78,74,80,82,79,84,77,79,83,88,78,89,83,90,82,83,91,83,90,89,84,85,86,81,91,77,91,74,93,67,93,73,80,77,76,76,75,76,72,91,70,88,80,64,70,76,63,43,74,74,42,89,35,44,67,40,50,52,54,42,60,72,36,52,49,77,45,56,73,56,53,37,69,84,45,77,46,62,66,51,46,53,53,49,54,59,70,68,53,66,91,81,75,53,80,87,47,38,90,64,71,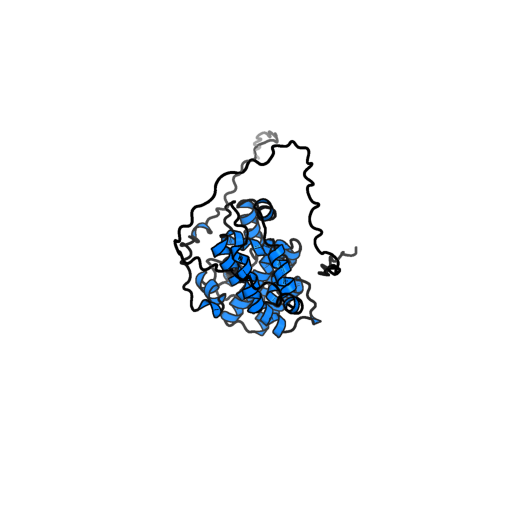52,62,69,59,53,39,52,52,51,35,54,50,44,56,61,30,56,82,40,59,37,56,25,36,41,48,51,51,29,52,41,50,43,40,50,45,38,48,77,73,64,48,59,63,71,58,37,52,50,37,48,49,46,52,43,46,69,72,60,52,56,74,93,73,67,44,71,71,55,53,51,40,26,42,54,16,43,39,51,46,52,51,53,41,50,52,36,26,76,73,43,32,48,58,36,42,49,44,39,50,54,20,76,55,52,67,60,34,17,45,45,52,43,74,68,54,49,54,58,52,56,74,48,49,86,74,51,55,60,62,79,79,89,60,74,26,61,69,50,31,55,57,53,46,31,36,49,65,58,47,34,93,62,24,88,56,55,68,67,52,48,51,57,64,53,54,54,85,90,49,81,81,61,79,76,76,80,70,72,83,73,68,64,71,78,78,69,73,80,73,94,70,79,83,89,80,84,88,84,86,82,94,74,90,81,81,92,76,90,77,92,130

Mean predicted aligned error: 16.37 Å

Nearest PDB structures (foldseek):
  6s37-assembly1_B  TM=3.058E-01  e=3.578E+00  Pseudomonas putida KT2440
  6s1a-assembly1_B  TM=2.166E-01  e=1.724E+00  Pseudomonas putida KT2440
  8auw-assembly1_D  TM=2.241E-01  e=5.992E+00  Homo sapiens
  4tx5-assembly1_B  TM=2.291E-01  e=6.255E+00  Homo sapiens

Foldseek 3Di:
DDDDDPADDPDDDPPPPPPPDDDPDDDDDDDDDDDDDDDDDDDDDDDDDDDDPPPPPPPPPPDDPPVVLVVAQLSVLLVLLLVLQDAAQVSLPPQPVALVSVVVLLVLLALPPCDLVCAVPPDLLVLLVSLLVSLLVCLVQQLSNLLSLLLQLLLLLVCVVVVNPPVSSLVSLVSSVVSVNDDPVPDDPVLSVQLSVLSLVVLVVLVLLCVQQNLSSLSSSSRRRCSSVSSSSDDPVSSVVNNVCSNVRDRHDDDYPSNCSRSLNSNCSSQPNPSHPDDSVSSVVSSDDPVCPPDDDDPPPPPPCVVVPDPDPDDPPDDDDDDDDDDDDDDDDD

Secondary structure (DSSP, 8-state):
----------PPP---TT----PPPP--PPP-------------------------------SSSHHHHTTSTTHHHHHHHHHHS--SHHHHTTT--SHHHHHHHHHHHS-TT--GGGGGG--HHHHHHHHHHHHHHHTTSHHHHHHHHHHHHHHHHHHHHTT--HHHHHHHHHHHHHHTT--GGG--HHHHHHHHHHHHHHHHHHHHHHHHH-GGGGGHHHHSTTHHHHHHT--HHHHHHHHHHGGGS----S---GGGG-HHHHHHHHTTGGGSSS-HHHHHHHT--GGGTTSPPP------GGGGS-------------------------

Sequence (334 aa):
MPETEYRIIFEYPHLGRGVVSDSPPGVKAPGDGPTFGPDPEAQPYDDDSGTDEEDYEIELDSDDDEDDLTRVPWHPHALHFLAQVPQNDASWSRQLSSNGDLRSLCHRLRVPLMYPEFQAHLNWKHMFAECAWHLARACNDPPVASLFSLVFVAACHVALMDGCPRDIVMEGLRSCVRQCGVRESELTEPMLERMREGVVAGIQILREYVRIIGNRANEIPLHAQGCLQLFRHYTPACASFIRRRIPMAYRPTTLLQSQHLEIPALVYDTLGGEHSKWEYQDICRMLRTDWDRGDEMPELLDVDMTFVMEFDENEDDEEDGKDQRTFTIQRVYS